Protein AF-A0A6A6LD09-F1 (afdb_monomer)

Sequence (260 aa):
MAPRSANRPDLEKGGMQVLTKEDIETLNLCKSMMDRGECPPLMVVFDPQEGFTVEADKFIKDLTIITEYVGDVDYLKSRENDDGDSMMTLLCAANPAQSLVICPDKHGNIARFINGINNHSPDGKKKQNLKCVRFNVNGGAEIVYGAEECHRHSIELLEELGFPKGVLPLQDLEECGRVRETGFVWMKQKAPKKFKMKKMTGIKSKQMFLWVPIIEMSIEDPASKKIHFKTPMGIGKSFPITAFMTDEEKQQKQLEQSIE

Secondary structure (DSSP, 8-state):
---GGG--GGGBTT--PBPPHHHHHHHHHHHHHHHTT---SEEEEEETTTEEEEEESS---TT-------EEEEEGGGGTT---TT-EEEE-BSSGGG-EEEEEEEEE-GGGGSPPP-TTSHHHHHT--------BTTTTEEEEESHHHHHHHHHHHHHHTT--TTSS---SEEEEEEETTT--EEEEESS--TTEEES--S-EEEETTEEEEP-EEE-S-GGGTEEEEE-TTS-EEEEEGGGGS-HHHHHHHHHHTTT-

pLDDT: mean 79.15, std 10.84, range [45.53, 95.94]

Structure (mmCIF, N/CA/C/O backbone):
data_AF-A0A6A6LD09-F1
#
_entry.id   AF-A0A6A6LD09-F1
#
loop_
_atom_site.group_PDB
_atom_site.id
_atom_site.type_symbol
_atom_site.label_atom_id
_atom_site.label_alt_id
_atom_site.label_comp_id
_atom_site.label_asym_id
_atom_site.label_entity_id
_atom_site.label_seq_id
_atom_site.pdbx_PDB_ins_code
_atom_site.Cartn_x
_atom_site.Cartn_y
_atom_site.Cartn_z
_atom_site.occupancy
_atom_site.B_iso_or_equiv
_atom_site.auth_seq_id
_atom_site.auth_comp_id
_atom_site.auth_asym_id
_atom_site.auth_atom_id
_atom_site.pdbx_PDB_model_num
ATOM 1 N N . MET A 1 1 ? -1.531 -2.241 -17.372 1.00 87.69 1 MET A N 1
ATOM 2 C CA . MET A 1 1 ? -1.261 -2.404 -15.929 1.00 87.69 1 MET A CA 1
ATOM 3 C C . MET A 1 1 ? 0.231 -2.424 -15.693 1.00 87.69 1 MET A C 1
ATOM 5 O O . MET A 1 1 ? 0.953 -3.145 -16.380 1.00 87.69 1 MET A O 1
ATOM 9 N N . ALA A 1 2 ? 0.683 -1.631 -14.730 1.00 89.06 2 ALA A N 1
ATOM 10 C CA . ALA A 1 2 ? 2.081 -1.546 -14.351 1.00 89.06 2 ALA A CA 1
ATOM 11 C C . ALA A 1 2 ? 2.431 -2.679 -13.367 1.00 89.06 2 ALA A C 1
ATOM 13 O O . ALA A 1 2 ? 1.626 -3.005 -12.491 1.00 89.06 2 ALA A O 1
ATOM 14 N N . PRO A 1 3 ? 3.621 -3.294 -13.472 1.00 87.12 3 PRO A N 1
ATOM 15 C CA . PRO A 1 3 ? 4.066 -4.264 -12.481 1.00 87.12 3 PRO A CA 1
ATOM 16 C C . PRO A 1 3 ? 4.330 -3.569 -11.141 1.00 87.12 3 PRO A C 1
ATOM 18 O O . PRO A 1 3 ? 4.733 -2.407 -11.100 1.00 87.12 3 PRO A O 1
ATOM 21 N N . ARG A 1 4 ? 4.204 -4.302 -10.027 1.00 81.94 4 ARG A N 1
ATOM 22 C CA . ARG A 1 4 ? 4.490 -3.765 -8.682 1.00 81.94 4 ARG A CA 1
ATOM 23 C C . ARG A 1 4 ? 5.898 -3.165 -8.569 1.00 81.94 4 ARG A C 1
ATOM 25 O O . ARG A 1 4 ? 6.077 -2.179 -7.866 1.00 81.94 4 ARG A O 1
ATOM 32 N N . SER A 1 5 ? 6.874 -3.715 -9.294 1.00 83.44 5 SER A N 1
ATOM 33 C CA . SER A 1 5 ? 8.254 -3.212 -9.348 1.00 83.44 5 S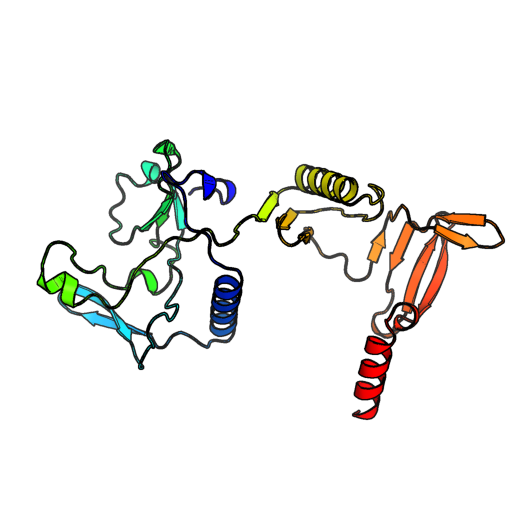ER A CA 1
ATOM 34 C C . SER A 1 5 ? 8.401 -1.823 -9.984 1.00 83.44 5 SER A C 1
ATOM 36 O O . SER A 1 5 ? 9.430 -1.183 -9.784 1.00 83.44 5 SER A O 1
ATOM 38 N N . ALA A 1 6 ? 7.399 -1.341 -10.729 1.00 88.56 6 ALA A N 1
ATOM 39 C CA . ALA A 1 6 ? 7.379 0.022 -11.256 1.00 88.56 6 ALA A CA 1
ATOM 40 C C . ALA A 1 6 ? 7.015 1.059 -10.181 1.00 88.56 6 ALA A C 1
ATOM 42 O O . ALA A 1 6 ? 7.392 2.222 -10.312 1.00 88.56 6 ALA A O 1
ATOM 43 N N . ASN A 1 7 ? 6.303 0.653 -9.120 1.00 90.12 7 ASN A N 1
ATOM 44 C CA . ASN A 1 7 ? 5.909 1.536 -8.026 1.00 90.12 7 ASN A CA 1
ATOM 45 C C . ASN A 1 7 ? 7.091 1.785 -7.083 1.00 90.12 7 ASN A C 1
ATOM 47 O O . ASN A 1 7 ? 7.265 1.111 -6.066 1.00 90.12 7 ASN A O 1
ATOM 51 N N . ARG A 1 8 ? 7.926 2.743 -7.480 1.00 88.94 8 ARG A N 1
ATOM 52 C CA . ARG A 1 8 ? 9.171 3.109 -6.817 1.00 88.94 8 ARG A CA 1
ATOM 53 C C . ARG A 1 8 ? 9.105 4.553 -6.313 1.00 88.94 8 ARG A C 1
ATOM 55 O O . ARG A 1 8 ? 9.149 5.469 -7.136 1.00 88.94 8 ARG A O 1
ATOM 62 N N . PRO A 1 9 ? 9.012 4.784 -4.991 1.00 88.81 9 PRO A N 1
ATOM 63 C CA . PRO A 1 9 ? 8.837 6.128 -4.438 1.00 88.81 9 PRO A CA 1
ATOM 64 C C . PRO A 1 9 ? 10.047 7.041 -4.676 1.00 88.81 9 PRO A C 1
ATOM 66 O O . PRO A 1 9 ? 9.895 8.257 -4.707 1.00 88.81 9 PRO A O 1
ATOM 69 N N . ASP A 1 10 ? 11.238 6.475 -4.891 1.00 89.12 10 ASP A N 1
ATOM 70 C CA . ASP A 1 10 ? 12.461 7.215 -5.221 1.00 89.12 10 ASP A CA 1
ATOM 71 C C . ASP A 1 10 ? 12.409 7.920 -6.587 1.00 89.12 10 ASP A C 1
ATOM 73 O O . ASP A 1 10 ? 13.181 8.845 -6.832 1.00 89.12 10 ASP A O 1
ATOM 77 N N . LEU A 1 11 ? 11.478 7.527 -7.464 1.00 91.56 11 LEU A N 1
ATOM 78 C CA . LEU A 1 11 ? 11.268 8.182 -8.754 1.00 91.56 11 LEU A CA 1
ATOM 79 C C . LEU A 1 11 ? 10.409 9.453 -8.651 1.00 91.56 11 LEU A C 1
ATOM 81 O O . LEU A 1 11 ? 10.330 10.191 -9.634 1.00 91.56 11 LEU A O 1
ATOM 85 N N . GLU A 1 12 ? 9.763 9.714 -7.507 1.00 92.12 12 GLU A N 1
ATOM 86 C CA . GLU A 1 12 ? 8.893 10.879 -7.317 1.00 92.12 12 GLU A CA 1
ATOM 87 C C . GLU A 1 12 ? 9.680 12.183 -7.481 1.00 92.12 12 GLU A C 1
ATOM 89 O O . GLU A 1 12 ? 10.659 12.463 -6.781 1.00 92.12 12 GLU A O 1
ATOM 94 N N . LYS A 1 13 ? 9.217 13.029 -8.399 1.00 89.94 13 LYS A N 1
ATOM 95 C CA . LYS A 1 13 ? 9.811 14.334 -8.648 1.00 89.94 13 LYS A CA 1
ATOM 96 C C . LYS A 1 13 ? 9.642 15.224 -7.415 1.00 89.94 13 LYS A C 1
ATOM 98 O O . LYS A 1 13 ? 8.531 15.583 -7.047 1.00 89.94 13 LYS A O 1
ATOM 103 N N . GLY A 1 14 ? 10.763 15.643 -6.832 1.00 88.38 14 GLY A N 1
ATOM 104 C CA . GLY A 1 14 ? 10.774 16.447 -5.604 1.00 88.38 14 GLY A CA 1
ATOM 105 C C . GLY A 1 14 ? 10.772 15.620 -4.316 1.00 88.38 14 GLY A C 1
ATOM 106 O O . GLY A 1 14 ? 10.763 16.206 -3.238 1.00 88.38 14 GLY A O 1
ATOM 107 N N . GLY A 1 15 ? 10.849 14.289 -4.424 1.00 88.75 15 GLY A N 1
ATOM 108 C CA . GLY A 1 15 ? 10.855 13.374 -3.289 1.00 88.75 15 GLY A CA 1
ATOM 109 C C . GLY A 1 15 ? 9.458 13.097 -2.734 1.00 88.75 15 GLY A C 1
ATOM 110 O O . GLY A 1 15 ? 8.514 13.859 -2.931 1.00 88.75 15 GLY A O 1
ATOM 111 N N . MET A 1 16 ? 9.332 11.978 -2.024 1.00 86.12 16 MET A N 1
ATOM 112 C CA . MET A 1 16 ? 8.095 11.566 -1.366 1.00 86.12 16 MET A CA 1
ATOM 113 C C . MET A 1 16 ? 8.310 11.515 0.144 1.00 86.12 16 MET A C 1
ATOM 115 O O . MET A 1 16 ? 9.283 10.928 0.618 1.00 86.12 16 MET A O 1
ATOM 119 N N . GLN A 1 17 ? 7.387 12.112 0.898 1.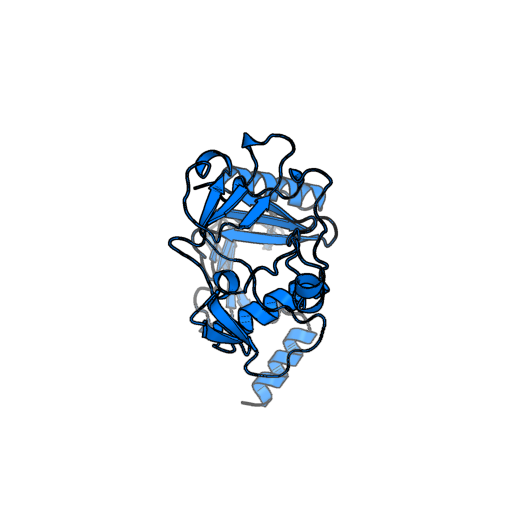00 84.00 17 GLN A N 1
ATOM 120 C CA . GLN A 1 17 ? 7.388 12.028 2.357 1.00 84.00 17 GLN A CA 1
ATOM 121 C C . GLN A 1 17 ? 7.297 10.567 2.815 1.00 84.00 17 GLN A C 1
ATOM 123 O O . GLN A 1 17 ? 6.550 9.763 2.254 1.00 84.00 17 GLN A O 1
ATOM 128 N N . VAL A 1 18 ? 8.080 10.226 3.831 1.00 87.88 18 VAL A N 1
ATOM 129 C CA . VAL A 1 18 ? 8.145 8.877 4.395 1.00 87.88 18 VAL A CA 1
ATOM 130 C C . VAL A 1 18 ? 7.154 8.776 5.546 1.00 87.88 18 VAL A C 1
ATOM 132 O O . VAL A 1 18 ? 7.091 9.678 6.380 1.00 87.88 18 VAL A O 1
ATOM 135 N N . LEU A 1 19 ? 6.369 7.700 5.576 1.00 83.81 19 LEU A N 1
ATOM 136 C CA . LEU A 1 19 ? 5.468 7.431 6.691 1.00 83.81 19 LEU A CA 1
ATOM 137 C C . LEU A 1 19 ? 6.292 6.992 7.906 1.00 83.81 19 LEU A C 1
ATOM 139 O O . LEU A 1 19 ? 7.182 6.150 7.770 1.00 83.81 19 LEU A O 1
ATOM 143 N N . THR A 1 20 ? 6.029 7.568 9.079 1.00 82.12 20 THR A N 1
ATOM 144 C CA . THR A 1 20 ? 6.777 7.209 10.290 1.00 82.12 20 THR A CA 1
ATOM 145 C C . THR A 1 20 ? 6.451 5.781 10.728 1.00 82.12 20 THR A C 1
ATOM 147 O O . THR A 1 20 ? 5.425 5.217 10.350 1.00 82.12 20 THR A O 1
ATOM 150 N N . LYS A 1 21 ? 7.312 5.175 11.553 1.00 79.75 21 LYS A N 1
ATOM 151 C CA . LYS A 1 21 ? 7.067 3.825 12.080 1.00 79.75 21 LYS A CA 1
ATOM 152 C C . LYS A 1 21 ? 5.750 3.739 12.869 1.00 79.75 21 LYS A C 1
ATOM 154 O O . LYS A 1 21 ? 5.009 2.778 12.695 1.00 79.75 21 LYS A O 1
ATOM 159 N N . GLU A 1 22 ? 5.458 4.744 13.690 1.00 80.88 22 GLU A N 1
ATOM 160 C CA . GLU A 1 22 ? 4.221 4.830 14.481 1.00 80.88 22 GLU A CA 1
ATOM 161 C C . GLU A 1 22 ? 2.978 4.925 13.580 1.00 80.88 22 GLU A C 1
ATOM 163 O O . GLU A 1 22 ? 1.989 4.214 13.779 1.00 80.88 22 GLU A O 1
ATOM 168 N N . ASP A 1 23 ? 3.056 5.727 12.517 1.00 82.88 23 ASP A N 1
ATOM 169 C CA . ASP A 1 23 ? 1.974 5.840 11.539 1.00 82.88 23 ASP A CA 1
ATOM 170 C C . ASP A 1 23 ? 1.791 4.543 10.727 1.00 82.88 23 ASP A C 1
ATOM 172 O O . ASP A 1 23 ? 0.664 4.177 10.388 1.00 82.88 23 ASP A O 1
ATOM 176 N N . ILE A 1 24 ? 2.875 3.807 10.438 1.00 86.25 24 ILE A N 1
ATOM 177 C CA . ILE A 1 24 ? 2.818 2.480 9.798 1.00 86.25 24 ILE A CA 1
ATOM 178 C C . ILE A 1 24 ? 2.115 1.467 10.713 1.00 86.25 24 ILE A C 1
ATOM 180 O O . ILE A 1 24 ? 1.283 0.689 10.243 1.00 86.25 24 ILE A O 1
ATOM 184 N N . GLU A 1 25 ? 2.424 1.461 12.011 1.00 84.62 25 GLU A N 1
ATOM 185 C CA . GLU A 1 25 ? 1.751 0.602 12.995 1.00 84.62 25 GLU A CA 1
ATOM 186 C C . GLU A 1 25 ? 0.255 0.934 13.085 1.00 84.62 25 GLU A C 1
ATOM 188 O O . GLU A 1 25 ? -0.579 0.027 13.045 1.00 84.62 25 GLU A O 1
ATOM 193 N N . THR A 1 26 ? -0.092 2.224 13.086 1.00 84.50 26 THR A N 1
ATOM 194 C CA . THR A 1 26 ? -1.485 2.698 13.055 1.00 84.50 26 THR A CA 1
ATOM 195 C C . THR A 1 26 ? -2.207 2.251 11.782 1.00 84.50 26 THR A C 1
ATOM 197 O O . THR A 1 26 ? -3.312 1.711 11.847 1.00 84.50 26 THR A O 1
ATOM 200 N N . LEU A 1 27 ? -1.571 2.390 10.616 1.00 87.62 27 LEU A N 1
ATOM 201 C CA . LEU A 1 27 ? -2.118 1.932 9.338 1.00 87.62 27 LEU A CA 1
ATOM 202 C C . LEU A 1 27 ? -2.357 0.413 9.325 1.00 87.62 27 LEU A C 1
ATOM 204 O O . LEU A 1 27 ? -3.396 -0.054 8.853 1.00 87.62 27 LEU A O 1
ATOM 208 N N . ASN A 1 28 ? -1.416 -0.369 9.860 1.00 87.44 28 ASN A N 1
ATOM 209 C CA . ASN A 1 28 ? -1.548 -1.823 9.964 1.00 87.44 28 ASN A CA 1
ATOM 210 C C . ASN A 1 28 ? -2.661 -2.232 10.935 1.00 87.44 28 ASN A C 1
ATOM 212 O O . ASN A 1 28 ? -3.393 -3.186 10.657 1.00 87.44 28 ASN A O 1
ATOM 216 N N . LEU A 1 29 ? -2.836 -1.496 12.036 1.00 86.69 29 LEU A N 1
ATOM 217 C CA . LEU A 1 29 ? -3.959 -1.698 12.945 1.00 86.69 29 LEU A CA 1
ATOM 218 C C . LEU A 1 29 ? -5.290 -1.490 12.212 1.00 86.69 29 LEU A C 1
ATOM 220 O O . LEU A 1 29 ? -6.135 -2.386 12.264 1.00 86.69 29 LEU A O 1
ATOM 224 N N . CYS A 1 30 ? -5.442 -0.393 11.461 1.00 86.62 30 CYS A N 1
ATOM 225 C CA . CYS A 1 30 ? -6.632 -0.133 10.642 1.00 86.62 30 CYS A CA 1
ATOM 226 C C . CYS A 1 30 ? -6.912 -1.269 9.644 1.00 86.62 30 CYS A C 1
ATOM 228 O O . CYS A 1 30 ? -8.055 -1.702 9.514 1.00 86.62 30 CYS A O 1
ATOM 230 N N . LYS A 1 31 ? -5.881 -1.802 8.975 1.00 87.25 31 LYS A N 1
ATOM 231 C CA . LYS A 1 31 ? -6.026 -2.964 8.077 1.00 87.25 31 LYS A CA 1
ATOM 232 C C . LYS A 1 31 ? -6.533 -4.199 8.816 1.00 87.25 31 LYS A C 1
ATOM 234 O O . LYS A 1 31 ? -7.509 -4.803 8.387 1.00 87.25 31 LYS A O 1
ATOM 239 N N . SER A 1 32 ? -5.947 -4.508 9.973 1.00 90.00 32 SER A N 1
ATOM 240 C CA . SER A 1 32 ? -6.372 -5.652 10.788 1.00 90.00 32 SER A CA 1
ATOM 241 C C . SER A 1 32 ? -7.811 -5.527 11.303 1.00 90.00 32 SER A C 1
ATOM 243 O O . SER A 1 32 ? -8.491 -6.534 11.469 1.00 90.00 32 SER A O 1
ATOM 245 N N . MET A 1 33 ? -8.270 -4.301 11.578 1.00 89.25 33 MET A N 1
ATOM 246 C CA . MET A 1 33 ? -9.651 -4.014 11.965 1.00 89.25 33 MET A CA 1
ATOM 247 C C . MET A 1 33 ? -10.596 -4.322 10.799 1.00 89.25 33 MET A C 1
ATOM 249 O O . MET A 1 33 ? -11.549 -5.081 10.970 1.00 89.25 33 MET A O 1
ATOM 253 N N . MET A 1 34 ? -10.278 -3.837 9.595 1.00 86.25 34 MET A N 1
ATOM 254 C CA . MET A 1 34 ? -11.064 -4.118 8.387 1.00 86.25 34 MET A CA 1
ATOM 255 C C . MET A 1 34 ? -11.126 -5.618 8.063 1.00 86.25 34 MET A C 1
ATOM 257 O O . MET A 1 34 ? -12.202 -6.116 7.738 1.00 86.25 34 MET A O 1
ATOM 261 N N . ASP A 1 35 ? -10.028 -6.361 8.242 1.00 89.62 35 ASP A N 1
ATOM 262 C CA . ASP A 1 35 ? -9.996 -7.822 8.055 1.00 89.62 35 ASP A CA 1
ATOM 263 C C . ASP A 1 35 ? -10.935 -8.573 9.021 1.00 89.62 35 ASP A C 1
ATOM 265 O O . ASP A 1 35 ? -11.391 -9.678 8.723 1.00 89.62 35 ASP A O 1
ATOM 269 N N . ARG A 1 36 ? -11.253 -7.972 10.176 1.00 95.94 36 ARG A N 1
ATOM 270 C CA . ARG A 1 36 ? -12.226 -8.491 11.153 1.00 95.94 36 ARG A CA 1
ATOM 271 C C . ARG A 1 36 ? -13.644 -7.942 10.959 1.00 95.94 36 ARG A C 1
ATOM 273 O O . ARG A 1 36 ? -14.529 -8.271 11.745 1.00 95.94 36 ARG A O 1
ATOM 280 N N . GLY A 1 37 ? -13.875 -7.123 9.932 1.00 91.00 37 GLY A N 1
ATOM 281 C CA . GLY A 1 37 ? -15.161 -6.471 9.669 1.00 91.00 37 GLY A CA 1
ATOM 282 C C . GLY A 1 37 ? -15.400 -5.189 10.474 1.00 91.00 37 GLY A C 1
ATOM 283 O O . GLY A 1 37 ? -16.505 -4.648 10.451 1.00 91.00 37 GLY A O 1
ATOM 284 N N . GLU A 1 38 ? -14.386 -4.677 11.173 1.00 92.62 38 GLU A N 1
ATOM 285 C CA . GLU A 1 38 ? -14.432 -3.382 11.856 1.00 92.62 38 GLU A CA 1
ATOM 286 C C . GLU A 1 38 ? -14.090 -2.263 10.854 1.00 92.62 38 GLU A C 1
ATOM 288 O O . GLU A 1 38 ? -12.950 -1.809 10.747 1.00 92.62 38 GLU A O 1
ATOM 293 N N . CYS A 1 39 ? -15.087 -1.846 10.073 1.00 88.31 39 CYS A N 1
ATOM 294 C CA . CYS A 1 39 ? -14.941 -0.810 9.048 1.00 88.31 39 CYS A CA 1
ATOM 295 C C . CYS A 1 39 ? -14.959 0.616 9.637 1.00 88.31 39 CYS A C 1
ATOM 297 O O . CYS A 1 39 ? -15.591 0.846 10.676 1.00 88.31 39 CYS A O 1
ATOM 299 N N . PRO A 1 40 ? -14.330 1.605 8.967 1.00 89.31 40 PRO A N 1
ATOM 300 C CA . PRO A 1 40 ? -14.501 3.010 9.331 1.00 89.31 40 PRO A CA 1
ATOM 301 C C . PRO A 1 40 ? -15.989 3.405 9.247 1.00 89.31 40 PRO A C 1
ATOM 303 O O . PRO A 1 40 ? -16.707 2.865 8.400 1.00 89.31 40 PRO A O 1
ATOM 306 N N . PRO A 1 41 ? -16.476 4.332 10.098 1.00 91.94 41 PRO A N 1
ATOM 307 C CA . PRO A 1 41 ? -17.890 4.700 10.167 1.00 91.94 41 PRO A CA 1
ATOM 308 C C . PRO A 1 41 ? -18.268 5.617 8.996 1.00 91.94 41 PRO A C 1
ATOM 310 O O . PRO A 1 41 ? -18.491 6.813 9.172 1.00 91.94 41 PRO A O 1
ATOM 313 N N . LEU A 1 42 ? -18.285 5.054 7.792 1.00 88.69 42 LEU A N 1
ATOM 314 C CA . LEU A 1 42 ? -18.577 5.726 6.533 1.00 88.69 42 LEU A CA 1
ATOM 315 C C . LEU A 1 42 ? -19.776 5.061 5.865 1.00 88.69 42 LEU A C 1
ATOM 317 O O . LEU A 1 42 ? -19.883 3.834 5.857 1.00 88.69 42 LEU A O 1
ATOM 321 N N . MET A 1 43 ? -20.633 5.864 5.246 1.00 88.00 43 MET A N 1
ATOM 322 C CA . MET A 1 43 ? -21.724 5.385 4.406 1.00 88.00 43 MET A CA 1
ATOM 323 C C . MET A 1 43 ? -21.637 5.993 3.018 1.00 88.00 43 MET A C 1
ATOM 325 O O . MET A 1 43 ? -21.366 7.181 2.867 1.00 88.00 43 MET A O 1
ATOM 329 N N . VAL A 1 44 ? -21.890 5.163 2.007 1.00 86.69 44 VAL A N 1
ATOM 330 C CA . VAL A 1 44 ? -22.092 5.636 0.637 1.00 86.69 44 VAL A CA 1
ATOM 331 C C . VAL A 1 44 ? -23.542 6.084 0.503 1.00 86.69 44 VAL A C 1
ATOM 333 O O . VAL A 1 44 ? -24.455 5.301 0.770 1.00 86.69 44 VAL A O 1
ATOM 336 N N . VAL A 1 45 ? -23.747 7.327 0.083 1.00 86.12 45 VAL A N 1
ATOM 337 C CA . VAL A 1 45 ? -25.065 7.945 -0.097 1.00 86.12 45 VAL A CA 1
ATOM 338 C C . VAL A 1 45 ? -25.200 8.384 -1.551 1.00 86.12 45 VAL A C 1
ATOM 340 O O . VAL A 1 45 ? -24.217 8.729 -2.196 1.00 86.12 45 VAL A O 1
ATOM 343 N N . PHE A 1 46 ? -26.404 8.317 -2.112 1.00 87.25 46 PHE A N 1
ATOM 344 C CA . PHE A 1 46 ? -26.660 8.844 -3.450 1.00 87.25 46 PHE A CA 1
ATOM 345 C C . PHE A 1 46 ? -27.200 10.274 -3.353 1.00 87.25 46 PHE A C 1
ATOM 34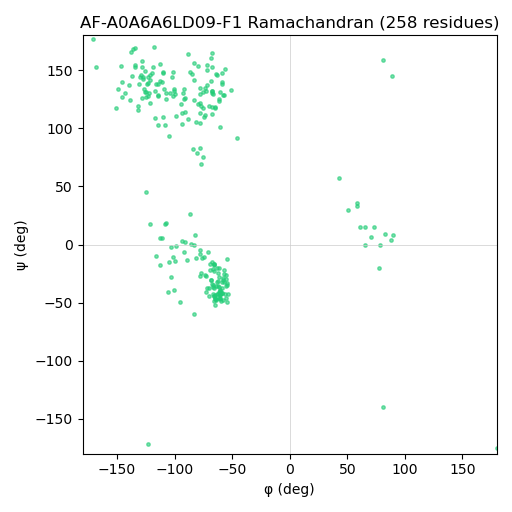7 O O . PHE A 1 46 ? -28.262 10.494 -2.769 1.00 87.25 46 PHE A O 1
ATOM 354 N N . ASP A 1 47 ? -26.492 11.217 -3.965 1.00 83.94 47 ASP A N 1
ATOM 355 C CA . ASP A 1 47 ? -26.903 12.599 -4.172 1.00 83.94 47 ASP A CA 1
ATOM 356 C C . ASP A 1 47 ? -27.330 12.812 -5.644 1.00 83.94 47 ASP A C 1
ATOM 358 O O . ASP A 1 47 ? -26.597 12.443 -6.564 1.00 83.94 47 ASP A O 1
ATOM 362 N N . PRO A 1 48 ? -28.500 13.417 -5.925 1.00 83.88 48 PRO A N 1
ATOM 363 C CA . PRO A 1 48 ? -28.969 13.627 -7.298 1.00 83.88 48 PRO A CA 1
ATOM 364 C C . PRO A 1 48 ? -28.094 14.541 -8.174 1.00 83.88 48 PRO A C 1
ATOM 366 O O . PRO A 1 48 ? -28.243 14.514 -9.395 1.00 83.88 48 PRO A O 1
ATOM 369 N N . GLN A 1 49 ? -27.246 15.384 -7.581 1.00 82.44 49 GLN A N 1
ATOM 370 C CA . GLN A 1 49 ? -26.360 16.316 -8.285 1.00 82.44 49 GLN A CA 1
ATOM 371 C C . GLN A 1 49 ? -24.928 15.784 -8.379 1.00 82.44 49 GLN A C 1
ATOM 373 O O . GLN A 1 49 ? -24.281 15.971 -9.408 1.00 82.44 49 GLN A O 1
ATOM 378 N N . GLU A 1 50 ? -24.438 15.137 -7.319 1.00 75.12 50 GLU A N 1
ATOM 379 C CA . GLU A 1 50 ? -23.043 14.684 -7.206 1.00 75.12 50 GLU A CA 1
ATOM 380 C C . GLU A 1 50 ? -22.862 13.179 -7.488 1.00 75.12 50 GLU A C 1
ATOM 382 O O . GLU A 1 50 ? -21.738 12.720 -7.675 1.00 75.12 50 GLU A O 1
ATOM 387 N N . GLY A 1 51 ? -23.947 12.404 -7.576 1.00 85.69 51 GLY A N 1
ATOM 388 C CA . GLY A 1 51 ? -23.895 10.953 -7.750 1.00 85.69 51 GLY A CA 1
ATOM 389 C C . GLY A 1 51 ? -23.648 10.228 -6.427 1.00 85.69 51 GLY A C 1
ATOM 390 O O . GLY A 1 51 ? -24.225 10.577 -5.403 1.00 85.69 51 GLY A O 1
ATOM 391 N N . PHE A 1 52 ? -22.828 9.176 -6.425 1.00 83.88 52 PHE A N 1
ATOM 392 C CA . PHE A 1 52 ? -22.483 8.479 -5.181 1.00 83.88 52 PHE A CA 1
ATOM 393 C C . PHE A 1 52 ? -21.427 9.258 -4.394 1.00 83.88 52 PHE A C 1
ATOM 395 O O . PHE A 1 52 ? -20.322 9.467 -4.885 1.00 83.88 52 PHE A O 1
ATOM 402 N N . THR A 1 53 ? -21.764 9.618 -3.161 1.00 82.00 53 THR A N 1
ATOM 403 C CA . THR A 1 53 ? -20.935 10.373 -2.220 1.00 82.00 53 THR A CA 1
ATOM 404 C C . THR A 1 53 ? -20.649 9.533 -0.973 1.00 82.00 53 THR A C 1
ATOM 406 O O . THR A 1 53 ? -21.231 8.462 -0.779 1.00 82.00 53 THR A O 1
ATOM 409 N N . VAL A 1 54 ? -19.734 9.994 -0.116 1.00 84.38 54 VAL A N 1
ATOM 410 C CA . VAL A 1 54 ? -19.411 9.335 1.158 1.00 84.38 54 VAL A CA 1
ATOM 411 C C . VAL A 1 54 ? -19.617 10.302 2.309 1.00 84.38 54 VAL A C 1
ATOM 413 O O . VAL A 1 54 ? -19.039 11.389 2.334 1.00 84.38 54 VAL A O 1
ATOM 416 N N . GLU A 1 55 ? -20.387 9.863 3.296 1.00 86.06 55 GLU A N 1
ATOM 417 C CA . GLU A 1 55 ? -20.679 10.604 4.517 1.00 86.06 55 GLU A CA 1
ATOM 418 C C . GLU A 1 55 ? -20.168 9.845 5.745 1.00 86.06 55 GLU A C 1
ATOM 420 O O . GLU A 1 55 ? -20.061 8.617 5.747 1.00 86.06 55 GLU A O 1
ATOM 425 N N . ALA A 1 56 ? -19.841 10.579 6.808 1.00 85.75 56 ALA A N 1
ATOM 426 C CA . ALA A 1 56 ? -19.485 9.978 8.085 1.00 85.75 56 ALA A CA 1
ATOM 427 C C . ALA A 1 56 ? -20.761 9.559 8.837 1.00 85.75 56 ALA A C 1
ATOM 429 O O . ALA A 1 56 ? -21.595 10.400 9.158 1.00 85.75 56 ALA A O 1
ATOM 430 N N . ASP A 1 57 ? -20.885 8.272 9.159 1.00 86.88 57 ASP A N 1
ATOM 431 C CA . ASP A 1 57 ? -21.981 7.710 9.970 1.00 86.88 57 ASP A CA 1
ATOM 432 C C . ASP A 1 57 ? -21.853 8.097 11.451 1.00 86.88 57 ASP A C 1
ATOM 434 O O . ASP A 1 57 ? -22.821 8.169 12.208 1.00 86.88 57 ASP A O 1
ATOM 438 N N . LYS A 1 58 ? -20.615 8.341 11.889 1.00 89.12 58 LYS A N 1
ATOM 439 C CA . LYS A 1 58 ? -20.276 8.720 13.262 1.00 89.12 58 LYS A CA 1
ATOM 440 C C . LYS A 1 58 ? -19.234 9.821 13.258 1.00 89.12 58 LYS A C 1
ATOM 442 O O . LYS A 1 58 ? -18.565 10.073 12.263 1.00 89.12 58 LYS A O 1
ATOM 447 N N . PHE A 1 59 ? -19.064 10.452 14.414 1.00 87.94 59 PHE A N 1
ATOM 448 C CA . PHE A 1 59 ? -18.000 11.425 14.615 1.00 87.94 59 PHE A CA 1
ATOM 449 C C . PHE A 1 59 ? -16.619 10.801 14.362 1.00 87.94 59 PHE A C 1
ATOM 451 O O . PHE A 1 59 ? -16.275 9.774 14.951 1.00 87.94 59 PHE A O 1
ATOM 458 N N . ILE A 1 60 ? -15.822 11.463 13.523 1.00 81.62 60 ILE A N 1
ATOM 459 C CA . ILE A 1 60 ? -14.441 11.096 13.208 1.00 81.62 60 ILE A CA 1
ATOM 460 C C . ILE A 1 60 ? -13.536 12.205 13.743 1.00 81.62 60 ILE A C 1
ATOM 462 O O . ILE A 1 60 ? -13.760 13.385 13.475 1.00 81.62 60 ILE A O 1
ATOM 466 N N . LYS A 1 61 ? -12.531 11.826 14.535 1.00 79.62 61 LYS A N 1
ATOM 467 C CA . LYS A 1 61 ? -11.572 12.776 15.110 1.00 79.62 61 LYS A CA 1
ATOM 468 C C . LYS A 1 61 ? -10.635 13.317 14.033 1.00 79.62 61 LYS A C 1
ATOM 470 O O . LYS A 1 61 ? -10.351 12.631 13.050 1.00 79.62 61 LYS A O 1
ATOM 475 N N . ASP A 1 62 ? -10.101 14.511 14.268 1.00 76.88 62 ASP A N 1
ATOM 476 C CA . ASP A 1 62 ? -9.011 15.042 13.449 1.00 76.88 62 ASP A CA 1
ATOM 477 C C . ASP A 1 62 ? -7.814 14.072 13.428 1.00 76.88 62 ASP A C 1
ATOM 479 O O . ASP A 1 62 ? -7.612 13.305 14.373 1.00 76.88 62 ASP A O 1
ATOM 483 N N . LEU A 1 63 ? -7.053 14.097 12.333 1.00 79.75 63 LEU A N 1
ATOM 484 C CA . LEU A 1 63 ? -5.900 13.227 12.060 1.00 79.75 63 LEU A CA 1
ATOM 485 C C . LEU A 1 63 ? -6.209 11.716 12.002 1.00 79.75 63 LEU A C 1
ATOM 487 O O . LEU A 1 63 ? -5.293 10.897 12.017 1.00 79.75 63 LEU A O 1
ATOM 491 N N . THR A 1 64 ? -7.482 11.321 11.889 1.00 81.38 64 THR A N 1
ATOM 492 C CA . THR A 1 64 ? -7.858 9.910 11.703 1.00 81.38 64 THR A CA 1
ATOM 493 C C . THR A 1 64 ? -7.581 9.455 10.266 1.00 81.38 64 THR A C 1
ATOM 495 O O . THR A 1 64 ? -8.012 10.098 9.308 1.00 81.38 64 THR A O 1
ATOM 498 N N . ILE A 1 65 ? -6.917 8.306 10.100 1.00 85.25 65 ILE A N 1
ATOM 499 C CA . ILE A 1 65 ? -6.787 7.641 8.796 1.00 85.25 65 ILE A CA 1
ATOM 500 C C . ILE A 1 65 ? -8.169 7.138 8.363 1.00 85.25 65 ILE A C 1
ATOM 502 O O . ILE A 1 65 ? -8.766 6.301 9.035 1.00 85.25 65 ILE A O 1
ATOM 506 N N . ILE A 1 66 ? -8.673 7.640 7.234 1.00 85.88 66 ILE A N 1
ATOM 507 C CA . ILE A 1 66 ? -10.002 7.273 6.721 1.00 85.88 66 ILE A CA 1
ATOM 508 C C . ILE A 1 66 ? -9.954 5.964 5.936 1.00 85.88 66 ILE A C 1
ATOM 510 O O . ILE A 1 66 ? -10.644 5.006 6.267 1.00 85.88 66 ILE A O 1
ATOM 514 N N . THR A 1 67 ? -9.162 5.934 4.866 1.00 85.88 67 THR A N 1
ATOM 515 C CA . THR A 1 67 ? -9.002 4.773 3.986 1.00 85.88 67 THR A CA 1
ATOM 516 C C . THR A 1 67 ? -7.809 4.993 3.058 1.00 85.88 67 THR A C 1
ATOM 518 O O . THR A 1 67 ? -7.480 6.130 2.716 1.00 85.88 67 THR A O 1
ATOM 521 N N . GLU A 1 68 ? -7.182 3.908 2.605 1.00 89.69 68 GLU A N 1
ATOM 522 C CA . GLU A 1 68 ? -6.271 3.951 1.458 1.00 89.69 68 GLU A CA 1
ATOM 523 C C . GLU A 1 68 ? -7.071 4.147 0.162 1.00 89.69 68 GLU A C 1
ATOM 525 O O . GLU A 1 68 ? -8.212 3.689 0.066 1.00 89.69 68 GLU A O 1
ATOM 530 N N . TYR A 1 69 ? -6.477 4.793 -0.844 1.00 86.19 69 TYR A N 1
ATOM 531 C CA . TYR A 1 69 ? -7.05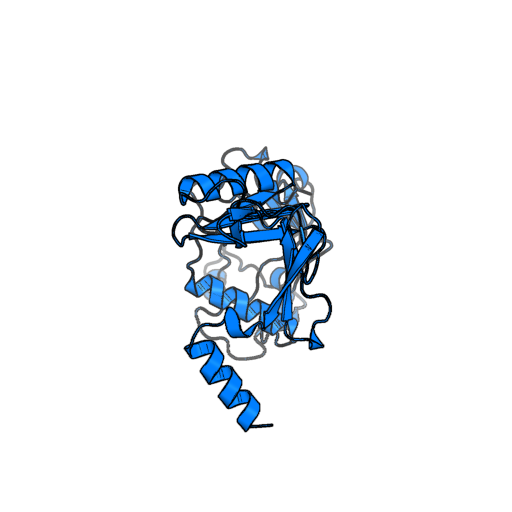1 4.854 -2.189 1.00 86.19 69 TYR A CA 1
ATOM 532 C C . TYR A 1 69 ? -6.570 3.639 -2.985 1.00 86.19 69 TYR A C 1
ATOM 534 O O . TYR A 1 69 ? -5.392 3.553 -3.331 1.00 86.19 69 TYR A O 1
ATOM 542 N N . VAL A 1 70 ? -7.460 2.677 -3.232 1.00 89.06 70 VAL A N 1
ATOM 543 C CA . VAL A 1 70 ? -7.101 1.384 -3.832 1.00 89.06 70 VAL A CA 1
ATOM 544 C C . VAL A 1 70 ? -7.703 1.251 -5.224 1.00 89.06 70 VAL A C 1
ATOM 546 O O . VAL A 1 70 ? -8.852 1.621 -5.451 1.00 89.06 70 VAL A O 1
ATOM 549 N N . GLY A 1 71 ? -6.923 0.669 -6.131 1.00 90.75 71 GLY A N 1
ATOM 550 C CA . GLY A 1 71 ? -7.361 0.235 -7.448 1.00 90.75 71 GLY A CA 1
ATOM 551 C C . GLY A 1 71 ? -6.224 -0.387 -8.250 1.00 90.75 71 GLY A C 1
ATOM 552 O O . GLY A 1 71 ? -5.113 -0.562 -7.741 1.00 90.75 71 GLY A O 1
ATOM 553 N N . ASP A 1 72 ? -6.505 -0.719 -9.503 1.00 92.81 72 ASP A N 1
ATOM 554 C CA . ASP A 1 72 ? -5.515 -1.266 -10.423 1.00 92.81 72 ASP A CA 1
ATOM 555 C C . ASP A 1 72 ? -4.460 -0.199 -10.750 1.00 92.81 72 ASP A C 1
ATOM 557 O O . ASP A 1 72 ? -4.790 0.939 -11.068 1.00 92.81 72 ASP A O 1
ATOM 561 N N . VAL A 1 73 ? -3.172 -0.543 -10.675 1.00 93.69 73 VAL A N 1
ATOM 562 C CA . VAL A 1 73 ? -2.094 0.416 -10.972 1.00 93.69 73 VAL A CA 1
ATOM 563 C C . VAL A 1 73 ? -1.695 0.319 -12.439 1.00 93.69 73 VAL A C 1
ATOM 565 O O . VAL A 1 73 ? -1.411 -0.766 -12.961 1.00 93.69 73 VAL A O 1
ATOM 568 N N . ASP A 1 74 ? -1.623 1.463 -13.111 1.00 95.62 74 ASP A N 1
ATOM 569 C CA . ASP A 1 74 ? -1.164 1.558 -14.492 1.00 95.62 74 ASP A CA 1
ATOM 570 C C . ASP A 1 74 ? -0.215 2.732 -14.723 1.00 95.62 74 ASP A C 1
ATOM 572 O O . ASP A 1 74 ? -0.056 3.617 -13.882 1.00 95.62 74 ASP A O 1
ATOM 576 N N . TYR A 1 75 ? 0.433 2.734 -15.884 1.00 95.81 75 TYR A N 1
ATOM 577 C CA . TYR A 1 75 ? 1.194 3.891 -16.338 1.00 95.81 75 TYR A CA 1
ATOM 578 C C . TYR A 1 75 ? 0.240 4.996 -16.777 1.00 95.81 75 TYR A C 1
ATOM 580 O O . TYR A 1 75 ? -0.667 4.738 -17.568 1.00 95.81 75 TYR A O 1
ATOM 588 N N . LEU A 1 76 ? 0.503 6.235 -16.353 1.00 93.00 76 LEU A N 1
ATOM 589 C CA . LEU A 1 76 ? -0.315 7.400 -16.709 1.00 93.00 76 LEU A CA 1
ATOM 590 C C . LEU A 1 76 ? -0.487 7.531 -18.232 1.00 93.00 76 LEU A C 1
ATOM 592 O O . LEU A 1 76 ? -1.594 7.721 -18.722 1.00 93.00 76 LEU A O 1
ATOM 596 N N . LYS A 1 77 ? 0.594 7.312 -18.990 1.00 93.50 77 LYS A N 1
ATOM 597 C CA . LYS A 1 77 ? 0.586 7.326 -20.461 1.00 93.50 77 LYS A CA 1
ATOM 598 C C . LYS A 1 77 ? -0.387 6.310 -21.082 1.00 93.50 77 LYS A C 1
ATOM 600 O O . LYS A 1 77 ? -0.912 6.529 -22.165 1.00 93.50 77 LYS A O 1
ATOM 605 N N . SER A 1 78 ? -0.625 5.182 -20.412 1.00 92.06 78 SER A N 1
ATOM 606 C CA . SER A 1 78 ? -1.533 4.136 -20.914 1.00 92.06 78 SER A CA 1
ATOM 607 C C . SER A 1 78 ? -3.009 4.486 -20.711 1.00 92.06 78 SER A C 1
ATOM 609 O O . SER A 1 78 ? -3.871 3.773 -21.214 1.00 92.06 78 SER A O 1
ATOM 611 N N . ARG A 1 79 ? -3.297 5.565 -19.974 1.00 89.38 79 ARG A N 1
ATOM 612 C CA . ARG A 1 79 ? -4.638 5.994 -19.567 1.00 89.38 79 ARG A CA 1
ATOM 613 C C . ARG A 1 79 ? -4.973 7.410 -20.065 1.00 89.38 79 ARG A C 1
ATOM 615 O O . ARG A 1 79 ? -5.909 8.026 -19.582 1.00 89.38 79 ARG A O 1
ATOM 622 N N . GLU A 1 80 ? -4.234 7.931 -21.051 1.00 86.44 80 GLU A N 1
ATOM 623 C CA . GLU A 1 80 ? -4.451 9.283 -21.612 1.00 86.44 80 GLU A CA 1
ATOM 624 C C . GLU A 1 80 ? -5.835 9.465 -22.257 1.00 86.44 80 GLU A C 1
ATOM 626 O O . GLU A 1 80 ? -6.356 10.574 -22.276 1.00 86.44 80 GLU A O 1
ATOM 631 N N . ASN A 1 81 ? -6.422 8.378 -22.768 1.00 87.00 81 ASN A N 1
ATOM 632 C CA . ASN A 1 81 ? -7.752 8.366 -23.385 1.00 87.00 81 ASN A CA 1
ATOM 633 C C . ASN A 1 81 ? -8.796 7.654 -22.506 1.00 87.00 81 ASN A C 1
ATOM 635 O O . ASN A 1 81 ? -9.810 7.193 -23.025 1.00 87.00 81 ASN A O 1
ATOM 639 N N . ASP A 1 82 ? -8.507 7.480 -21.215 1.00 84.00 82 ASP A N 1
ATOM 640 C CA . ASP A 1 82 ? -9.428 6.862 -20.261 1.00 84.00 82 ASP A CA 1
ATOM 641 C C . ASP A 1 82 ? -10.507 7.878 -19.853 1.00 84.00 82 ASP A C 1
ATOM 643 O O . ASP A 1 82 ? -10.206 9.045 -19.595 1.00 84.00 82 ASP A O 1
ATOM 647 N N . ASP A 1 83 ? -11.766 7.445 -19.837 1.00 83.12 83 ASP A N 1
ATOM 648 C CA . ASP A 1 83 ? -12.933 8.252 -19.471 1.00 83.12 83 ASP A CA 1
ATOM 649 C C . ASP A 1 83 ? -13.277 8.167 -17.973 1.00 83.12 83 ASP A C 1
ATOM 651 O O . ASP A 1 83 ? -14.237 8.791 -17.516 1.00 83.12 83 ASP A O 1
ATOM 655 N N . GLY A 1 84 ? -12.482 7.432 -17.190 1.00 77.31 84 GLY A N 1
ATOM 656 C CA . GLY A 1 84 ? -12.620 7.303 -15.750 1.00 77.31 84 GLY A CA 1
ATOM 657 C C . GLY A 1 84 ? -12.380 8.620 -15.010 1.00 77.31 84 GLY A C 1
ATOM 658 O O . GLY A 1 84 ? -11.274 9.156 -14.973 1.00 77.31 84 GLY A O 1
ATOM 659 N N . ASP A 1 85 ? -13.411 9.096 -14.319 1.00 77.38 85 ASP A N 1
ATOM 660 C CA . ASP A 1 85 ? -13.391 10.300 -13.475 1.00 77.38 85 ASP A CA 1
ATOM 661 C C . ASP A 1 85 ? -12.685 10.111 -12.117 1.00 77.38 85 ASP A C 1
ATOM 663 O O . ASP A 1 85 ? -12.396 11.073 -11.408 1.00 77.38 85 ASP A O 1
ATOM 667 N N . SER A 1 86 ? -12.395 8.860 -11.762 1.00 83.00 86 SER A N 1
ATOM 668 C CA . SER A 1 86 ? -11.902 8.444 -10.447 1.00 83.00 86 SER A CA 1
ATOM 669 C C . SER A 1 86 ? -10.417 8.054 -10.472 1.00 83.00 86 SER A C 1
ATOM 671 O O . SER A 1 86 ? -9.943 7.316 -9.614 1.00 83.00 86 SER A O 1
ATOM 673 N N . MET A 1 87 ? -9.655 8.469 -11.483 1.00 87.62 87 MET A N 1
ATOM 674 C CA . MET A 1 87 ? -8.221 8.181 -11.522 1.00 87.62 87 MET A CA 1
ATOM 675 C C . MET A 1 87 ? -7.456 9.008 -10.483 1.00 87.62 87 MET A C 1
ATOM 677 O O . MET A 1 87 ? -7.670 10.211 -10.343 1.00 87.62 87 MET A O 1
ATOM 681 N N . MET A 1 88 ? -6.513 8.375 -9.782 1.00 88.38 88 MET A N 1
ATOM 682 C CA . MET A 1 88 ? -5.709 9.031 -8.748 1.00 88.38 88 MET A CA 1
ATOM 683 C C . MET A 1 88 ? -4.216 8.871 -9.018 1.00 88.38 88 MET A C 1
ATOM 685 O O . MET A 1 88 ? -3.713 7.759 -9.163 1.00 88.38 88 MET A O 1
ATOM 689 N N . THR A 1 89 ? -3.472 9.976 -9.050 1.00 90.19 89 THR A N 1
ATOM 690 C CA . THR A 1 89 ? -2.013 9.936 -9.223 1.00 90.19 89 THR A CA 1
ATOM 691 C C . THR A 1 89 ? -1.355 9.179 -8.073 1.00 90.19 89 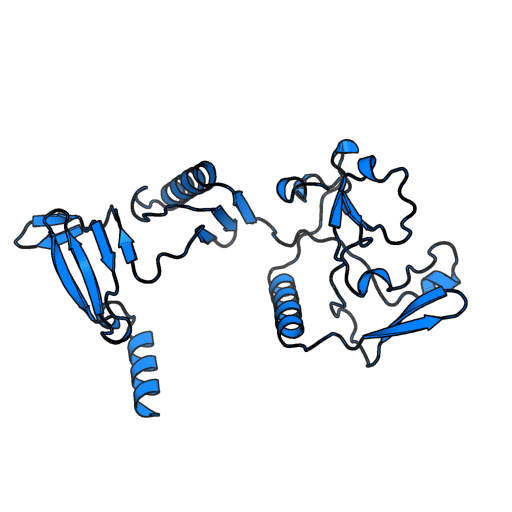THR A C 1
ATOM 693 O O . THR A 1 89 ? -1.497 9.558 -6.912 1.00 90.19 89 THR A O 1
ATOM 696 N N . LEU A 1 90 ? -0.568 8.154 -8.399 1.00 91.19 90 LEU A N 1
ATOM 697 C CA . LEU A 1 90 ? 0.242 7.411 -7.433 1.00 91.19 90 LEU A CA 1
ATOM 698 C C . LEU A 1 90 ? 1.671 7.955 -7.382 1.00 91.19 90 LEU A C 1
ATOM 700 O O . LEU A 1 90 ? 2.180 8.279 -6.310 1.00 91.19 90 LEU A O 1
ATOM 704 N N . LEU A 1 91 ? 2.295 8.116 -8.550 1.00 92.00 91 LEU A N 1
ATOM 705 C CA . LEU A 1 91 ? 3.701 8.492 -8.695 1.00 92.00 91 LEU A CA 1
ATOM 706 C C . LEU A 1 91 ? 3.851 9.504 -9.832 1.00 92.00 91 LEU A C 1
ATOM 708 O O . LEU A 1 91 ? 3.468 9.221 -10.968 1.00 92.00 91 LEU A O 1
ATOM 712 N N . CYS A 1 92 ? 4.438 10.661 -9.541 1.00 93.94 92 CYS A N 1
ATOM 713 C CA . CYS A 1 92 ? 4.770 11.682 -10.526 1.00 93.94 92 CYS A CA 1
ATOM 714 C C . CYS A 1 92 ? 6.280 11.655 -10.768 1.00 93.94 92 CYS A C 1
ATOM 716 O O . CYS A 1 92 ? 7.052 12.262 -10.025 1.00 93.94 92 CYS A O 1
ATOM 718 N N . ALA A 1 93 ? 6.714 10.910 -11.784 1.00 93.38 93 ALA A N 1
ATOM 719 C CA . ALA A 1 93 ? 8.130 10.713 -12.054 1.00 93.38 93 ALA A CA 1
ATOM 720 C C . ALA A 1 93 ? 8.742 11.868 -12.862 1.00 93.38 93 ALA A C 1
ATOM 722 O O . ALA A 1 93 ? 8.058 12.565 -13.614 1.00 93.38 93 ALA A O 1
ATOM 723 N N . ALA A 1 94 ? 10.063 12.051 -12.755 1.00 92.88 94 ALA A N 1
ATOM 724 C CA . ALA A 1 94 ? 10.785 13.016 -13.594 1.00 92.88 94 ALA A CA 1
ATOM 725 C C . ALA A 1 94 ? 10.681 12.675 -15.093 1.00 92.88 94 ALA A C 1
ATOM 727 O O . ALA A 1 94 ? 10.555 13.575 -15.922 1.00 92.88 94 ALA A O 1
ATOM 728 N N . ASN A 1 95 ? 10.700 11.381 -15.427 1.00 94.56 95 ASN A N 1
ATOM 729 C CA . ASN A 1 95 ? 10.349 10.876 -16.748 1.00 94.56 95 ASN A CA 1
ATOM 730 C C . ASN A 1 95 ? 8.843 10.545 -16.784 1.00 94.56 95 ASN A C 1
ATOM 732 O O . ASN A 1 95 ? 8.437 9.580 -16.131 1.00 94.56 95 ASN A O 1
ATOM 736 N N . PRO A 1 96 ? 8.022 11.258 -17.579 1.00 93.31 96 PRO A N 1
ATOM 737 C CA . PRO A 1 96 ? 6.575 11.036 -17.629 1.00 93.31 96 PRO A CA 1
ATOM 738 C C . PRO A 1 96 ? 6.161 9.605 -18.001 1.00 93.31 96 PRO A C 1
ATOM 740 O O . PRO A 1 96 ? 5.096 9.152 -17.594 1.00 93.31 96 PRO A O 1
ATOM 743 N N . ALA A 1 97 ? 7.006 8.863 -18.729 1.00 94.00 97 ALA A N 1
ATOM 744 C CA . ALA A 1 97 ? 6.736 7.468 -19.085 1.00 94.00 97 ALA A CA 1
ATOM 745 C C . ALA A 1 97 ? 6.746 6.509 -17.877 1.00 94.00 97 ALA A C 1
ATOM 747 O O . ALA A 1 97 ? 6.275 5.381 -17.996 1.00 94.00 97 ALA A O 1
ATOM 748 N N . GLN A 1 98 ? 7.286 6.940 -16.732 1.00 94.31 98 GLN A N 1
ATOM 749 C CA . GLN A 1 98 ? 7.346 6.164 -15.489 1.00 94.31 98 GLN A CA 1
ATOM 750 C C . GLN A 1 98 ? 6.296 6.605 -14.460 1.00 94.31 98 GLN A C 1
ATOM 752 O O . GLN A 1 98 ? 6.215 6.005 -13.391 1.00 94.31 98 GLN A O 1
ATOM 757 N N . SER A 1 99 ? 5.501 7.637 -14.757 1.00 94.62 99 SER A N 1
ATOM 758 C CA . SER A 1 99 ? 4.433 8.087 -13.864 1.00 94.62 99 SER A CA 1
ATOM 759 C C . SER A 1 99 ? 3.320 7.048 -13.781 1.00 94.62 99 SER A C 1
ATOM 761 O O . SER A 1 99 ? 2.945 6.439 -14.788 1.00 94.62 99 SER A O 1
ATOM 763 N N . LEU A 1 100 ? 2.782 6.868 -12.578 1.00 95.25 100 LEU A N 1
ATOM 764 C CA . LEU A 1 100 ? 1.776 5.856 -12.276 1.00 95.25 100 LEU A CA 1
ATOM 765 C C . LEU A 1 100 ? 0.484 6.487 -11.775 1.00 95.25 100 LEU A C 1
ATOM 767 O O . LEU A 1 100 ? 0.492 7.492 -11.058 1.00 95.25 100 LEU A O 1
ATOM 771 N N . VAL A 1 101 ? -0.614 5.826 -12.104 1.00 94.56 101 VAL A N 1
ATOM 772 C CA . VAL A 1 101 ? -1.974 6.185 -11.720 1.00 94.56 101 VAL A CA 1
ATOM 773 C C . VAL A 1 101 ? -2.675 4.955 -11.138 1.00 94.56 101 VAL A C 1
ATOM 775 O O . VAL A 1 101 ? -2.414 3.825 -11.554 1.00 94.56 101 VAL A O 1
ATOM 778 N N . ILE A 1 102 ? -3.526 5.176 -10.141 1.00 91.69 102 ILE A N 1
ATOM 779 C CA . ILE A 1 102 ? -4.476 4.196 -9.618 1.00 91.69 102 ILE A CA 1
ATOM 780 C C . ILE A 1 102 ? -5.784 4.364 -10.389 1.00 91.69 102 ILE A C 1
ATOM 782 O O . ILE A 1 102 ? -6.345 5.460 -10.441 1.00 91.69 102 ILE A O 1
ATOM 786 N N . CYS A 1 103 ? -6.268 3.266 -10.953 1.00 92.88 103 CYS A N 1
ATOM 787 C CA . CYS A 1 103 ? -7.493 3.161 -11.728 1.00 92.88 103 CYS A CA 1
ATOM 788 C C . CYS A 1 103 ? -8.479 2.273 -10.956 1.00 92.88 103 CYS A C 1
ATOM 790 O O . CYS A 1 103 ? -8.316 1.052 -10.940 1.00 92.88 103 CYS A O 1
ATOM 792 N N . PRO A 1 104 ? -9.494 2.845 -10.288 1.00 90.50 104 PRO A N 1
ATOM 793 C CA . PRO A 1 104 ? -10.463 2.062 -9.533 1.00 90.50 104 PRO A CA 1
ATOM 794 C C . PRO A 1 104 ? -11.640 1.569 -10.399 1.00 90.50 104 PRO A C 1
ATOM 796 O O . PRO A 1 104 ? -12.743 1.386 -9.888 1.00 90.50 104 PRO A O 1
ATOM 799 N N . ASP A 1 105 ? -11.437 1.402 -11.711 1.00 87.81 105 ASP A N 1
ATOM 800 C CA . ASP A 1 105 ? -12.455 1.072 -12.721 1.00 87.81 105 ASP A CA 1
ATOM 801 C C . ASP A 1 105 ? -13.046 -0.331 -12.520 1.00 87.81 105 ASP A C 1
ATOM 803 O O . ASP A 1 105 ? -14.264 -0.502 -12.561 1.00 87.81 105 ASP A O 1
ATOM 807 N N . LYS A 1 106 ? -12.188 -1.323 -12.261 1.00 88.62 106 LYS A N 1
ATOM 808 C CA . LYS A 1 106 ? -12.582 -2.728 -12.047 1.00 88.62 106 LYS A CA 1
ATOM 809 C C . LYS A 1 106 ? -12.500 -3.153 -10.590 1.00 88.62 106 LYS A C 1
ATOM 811 O O . LYS A 1 106 ? -13.376 -3.861 -10.100 1.00 88.62 106 LYS A O 1
ATOM 816 N N . HIS A 1 107 ? -11.446 -2.718 -9.909 1.00 91.00 107 HIS A N 1
ATOM 817 C CA . HIS A 1 107 ? -11.185 -3.023 -8.510 1.00 91.00 107 HIS A CA 1
ATOM 818 C C . HIS A 1 107 ? -10.985 -1.718 -7.766 1.00 91.00 107 HIS A C 1
ATOM 820 O O . HIS A 1 107 ? -10.206 -0.879 -8.197 1.00 91.00 107 HIS A O 1
ATOM 826 N N . GLY A 1 108 ? -11.661 -1.549 -6.640 1.00 87.25 108 GLY A N 1
ATOM 827 C CA . GLY A 1 108 ? -11.517 -0.362 -5.817 1.00 87.25 108 GLY A CA 1
ATOM 828 C C . GLY A 1 108 ? -12.235 -0.524 -4.491 1.00 87.25 108 GLY A C 1
ATOM 829 O O . GLY A 1 108 ? -12.878 -1.542 -4.234 1.00 87.25 108 GLY A O 1
ATOM 830 N N . ASN A 1 109 ? -12.110 0.485 -3.642 1.00 87.69 109 ASN A N 1
ATOM 831 C CA . ASN A 1 109 ? -12.808 0.566 -2.365 1.00 87.69 109 ASN A CA 1
ATOM 832 C C . ASN A 1 109 ? -13.634 1.859 -2.284 1.00 87.69 109 ASN A C 1
ATOM 834 O O . ASN A 1 109 ? -13.763 2.595 -3.260 1.00 87.69 109 ASN A O 1
ATOM 838 N N . ILE A 1 110 ? -14.180 2.150 -1.102 1.00 88.50 110 ILE A N 1
ATOM 839 C CA . ILE A 1 110 ? -15.026 3.326 -0.860 1.00 88.50 110 ILE A CA 1
ATOM 840 C C . ILE A 1 110 ? -14.340 4.664 -1.192 1.00 88.50 110 ILE A C 1
ATOM 842 O O . ILE A 1 110 ? -15.024 5.642 -1.477 1.00 88.50 110 ILE A O 1
ATOM 846 N N . ALA A 1 111 ? -13.001 4.710 -1.216 1.00 88.31 111 ALA A N 1
ATOM 847 C CA . ALA A 1 111 ? -12.237 5.931 -1.457 1.00 88.31 111 ALA A CA 1
ATOM 848 C C . ALA A 1 111 ? -12.566 6.599 -2.799 1.00 88.31 111 ALA A C 1
ATOM 850 O O . ALA A 1 111 ? -12.487 7.821 -2.899 1.00 88.31 111 ALA A O 1
ATOM 851 N N . ARG A 1 112 ? -12.973 5.822 -3.816 1.00 86.88 112 ARG A N 1
ATOM 852 C CA . ARG A 1 112 ? -13.344 6.371 -5.129 1.00 86.88 112 ARG A CA 1
ATOM 853 C C . ARG A 1 112 ? -14.607 7.236 -5.107 1.00 86.88 112 ARG A C 1
ATOM 855 O O . ARG A 1 112 ? -14.797 8.023 -6.021 1.00 86.88 112 ARG A O 1
ATOM 862 N N . PHE A 1 113 ? -15.453 7.073 -4.090 1.00 84.88 113 PHE A N 1
ATOM 863 C CA . PHE A 1 113 ? -16.705 7.817 -3.911 1.00 84.88 113 PHE A CA 1
ATOM 864 C C . PHE A 1 113 ? -16.552 8.988 -2.929 1.00 84.88 113 PHE A C 1
ATOM 866 O O . PHE A 1 113 ? -17.508 9.708 -2.653 1.00 84.88 113 PHE A O 1
ATOM 873 N N . ILE A 1 114 ? -15.359 9.175 -2.351 1.00 81.06 114 ILE A N 1
ATOM 874 C CA . ILE A 1 114 ? -15.084 10.338 -1.511 1.00 81.06 114 ILE A CA 1
ATOM 875 C C . ILE A 1 114 ? -14.938 11.540 -2.439 1.00 81.06 114 ILE A C 1
ATOM 877 O O . ILE A 1 114 ? -13.971 11.629 -3.199 1.00 81.06 114 ILE A O 1
ATOM 881 N N . ASN A 1 115 ? -15.893 12.466 -2.366 1.00 67.50 115 ASN A N 1
ATOM 882 C CA . ASN A 1 115 ? -15.938 13.608 -3.268 1.00 67.50 115 ASN A CA 1
ATOM 883 C C . ASN A 1 115 ? -14.651 14.436 -3.207 1.00 67.50 115 ASN A C 1
ATOM 885 O O . ASN A 1 115 ? -14.195 14.881 -2.149 1.00 67.50 115 ASN A O 1
ATOM 889 N N . GLY A 1 116 ? -14.085 14.679 -4.389 1.00 61.25 116 GLY A N 1
ATOM 890 C CA . GLY A 1 116 ? -13.043 15.670 -4.579 1.00 61.25 116 GLY A CA 1
ATOM 891 C C . GLY A 1 116 ? -13.646 17.057 -4.420 1.00 61.25 116 GLY A C 1
ATOM 892 O O . GLY A 1 116 ? -14.541 17.456 -5.161 1.00 61.25 116 GLY A O 1
ATOM 893 N N . ILE A 1 117 ? -13.162 17.819 -3.448 1.00 52.78 117 ILE A N 1
ATOM 894 C CA . ILE A 1 117 ? -13.635 19.185 -3.262 1.00 52.78 117 ILE A CA 1
ATOM 895 C C . ILE A 1 117 ? -13.187 20.034 -4.438 1.00 52.78 117 ILE A C 1
ATOM 897 O O . ILE A 1 117 ? -12.011 20.048 -4.808 1.00 52.78 117 ILE A O 1
ATOM 901 N N . ASN A 1 118 ? -14.138 20.772 -5.005 1.00 50.69 118 ASN A N 1
ATOM 902 C CA . ASN A 1 118 ? -13.866 21.736 -6.054 1.00 50.69 118 ASN A CA 1
ATOM 903 C C . ASN A 1 118 ? -12.904 22.818 -5.532 1.00 50.69 118 ASN A C 1
ATOM 905 O O . ASN A 1 118 ? -13.299 23.760 -4.843 1.00 50.69 118 ASN A O 1
ATOM 909 N N . ASN A 1 119 ? -11.626 22.687 -5.886 1.00 50.31 119 ASN A N 1
ATOM 910 C CA . ASN A 1 119 ? -10.561 23.600 -5.473 1.00 50.31 119 ASN A CA 1
ATOM 911 C C . ASN A 1 119 ? -10.637 24.984 -6.148 1.00 50.31 119 ASN A C 1
ATOM 913 O O . ASN A 1 119 ? -9.863 25.876 -5.788 1.00 50.31 119 ASN A O 1
ATOM 917 N N . HIS A 1 120 ? -11.545 25.177 -7.114 1.00 52.22 120 HIS A N 1
ATOM 918 C CA . HIS A 1 120 ? -11.656 26.403 -7.906 1.00 52.22 120 HIS A CA 1
ATOM 919 C C . HIS A 1 120 ? -12.587 27.460 -7.300 1.00 52.22 120 HIS A C 1
ATOM 921 O O . HIS A 1 120 ? -12.523 28.613 -7.726 1.00 52.22 120 HIS A O 1
ATOM 927 N N . SER A 1 121 ? -13.409 27.125 -6.296 1.00 52.34 121 SER A N 1
ATOM 928 C CA . SER A 1 121 ? -14.256 28.106 -5.604 1.00 52.34 121 SER A CA 1
ATOM 929 C C . SER A 1 121 ? -13.799 28.343 -4.151 1.00 52.34 121 SER A C 1
ATOM 931 O O . SER A 1 121 ? -13.437 27.396 -3.444 1.00 52.34 121 SER A O 1
ATOM 933 N N . PRO A 1 122 ? -13.823 29.598 -3.657 1.00 60.81 122 PRO A N 1
ATOM 934 C CA . PRO A 1 122 ? -13.527 29.905 -2.254 1.00 60.81 122 PRO A CA 1
ATOM 935 C C . PRO A 1 122 ? -14.436 29.161 -1.265 1.00 60.81 122 PRO A C 1
ATOM 937 O O . PRO A 1 122 ? -13.993 28.803 -0.176 1.00 60.81 122 PRO A O 1
ATOM 940 N N . ASP A 1 123 ? -15.688 28.900 -1.647 1.00 61.19 123 ASP A N 1
ATOM 941 C CA . ASP A 1 123 ? -16.643 28.158 -0.820 1.00 61.19 123 ASP A CA 1
ATOM 942 C C . ASP A 1 123 ? -16.409 26.644 -0.848 1.00 61.19 123 ASP A C 1
ATOM 944 O O . ASP A 1 123 ? -16.673 25.980 0.151 1.00 61.19 123 ASP A O 1
ATOM 948 N N . GLY A 1 124 ? -15.835 26.101 -1.928 1.00 60.00 124 GLY A N 1
ATOM 949 C CA . GLY A 1 124 ? -15.377 24.712 -1.984 1.00 60.00 124 GLY A CA 1
ATOM 950 C C . GLY A 1 124 ? -14.303 24.440 -0.933 1.00 60.00 124 GLY A C 1
ATOM 951 O O . GLY A 1 124 ? -14.437 23.511 -0.143 1.00 60.00 124 GLY A O 1
ATOM 952 N N . LYS A 1 125 ? -13.305 25.327 -0.810 1.00 60.38 125 LYS A N 1
ATOM 953 C CA . LYS A 1 125 ? -12.239 25.197 0.204 1.00 60.38 125 LYS A CA 1
ATOM 954 C C . LYS A 1 125 ? -12.756 25.175 1.645 1.00 60.38 125 LYS A C 1
ATOM 956 O O . LYS A 1 125 ? -12.173 24.493 2.480 1.00 60.38 125 LYS A O 1
ATOM 961 N N . LYS A 1 126 ? -13.855 25.877 1.947 1.00 67.62 126 LYS A N 1
ATOM 962 C CA . LYS A 1 126 ? -14.477 25.858 3.287 1.00 67.62 126 LYS A CA 1
ATOM 963 C C . LYS A 1 126 ? -15.128 24.516 3.626 1.00 67.62 126 LYS A C 1
ATOM 965 O O . LYS A 1 126 ? -15.318 24.226 4.800 1.00 67.62 126 LYS A O 1
ATOM 970 N N . LYS A 1 127 ? -15.473 23.710 2.618 1.00 67.81 127 LYS A N 1
ATOM 971 C CA . LYS A 1 127 ? -16.056 22.375 2.792 1.00 67.81 127 LYS A CA 1
ATOM 972 C C . LYS A 1 127 ? -14.990 21.283 2.967 1.00 67.81 127 LYS A C 1
ATOM 974 O O . LYS A 1 127 ? -15.349 20.122 3.128 1.00 67.81 127 LYS A O 1
ATOM 979 N N . GLN A 1 128 ? -13.695 21.633 2.949 1.00 68.12 128 GLN A N 1
ATOM 980 C CA . GLN A 1 128 ? -12.604 20.669 3.092 1.00 68.12 128 GLN A CA 1
ATOM 981 C C . GLN A 1 128 ? -12.427 20.162 4.510 1.00 68.12 128 GLN A C 1
ATOM 983 O O . GLN A 1 128 ? -11.947 20.867 5.388 1.00 68.12 128 GLN A O 1
ATOM 988 N N . ASN A 1 129 ? -12.781 18.892 4.682 1.00 73.00 129 ASN A N 1
ATOM 989 C CA . ASN A 1 129 ? -12.659 18.122 5.911 1.00 73.00 129 ASN A CA 1
ATOM 990 C C . ASN A 1 129 ? -11.691 16.931 5.781 1.00 73.00 129 ASN A C 1
ATOM 992 O O . ASN A 1 129 ? -11.334 16.344 6.794 1.00 73.00 129 ASN A O 1
ATOM 996 N N . LEU A 1 130 ? -11.240 16.594 4.565 1.00 76.62 130 LEU A N 1
ATOM 997 C CA . LEU A 1 130 ? -10.287 15.517 4.290 1.00 76.62 130 LEU A CA 1
ATOM 998 C C . LEU A 1 130 ? -9.113 16.001 3.433 1.00 76.62 130 LEU A C 1
ATOM 1000 O O . LEU A 1 130 ? -9.230 16.923 2.617 1.00 76.62 130 LEU A O 1
ATOM 1004 N N . LYS A 1 131 ? -7.966 15.332 3.583 1.00 78.38 131 LYS A N 1
ATOM 1005 C CA . LYS A 1 131 ? -6.769 15.571 2.774 1.00 78.38 131 LYS A CA 1
ATOM 1006 C C . LYS A 1 131 ? -6.216 14.250 2.254 1.00 78.38 131 LYS A C 1
ATOM 1008 O O . LYS A 1 131 ? -5.796 13.401 3.033 1.00 78.38 131 LYS A O 1
ATOM 1013 N N . CYS A 1 132 ? -6.164 14.108 0.933 1.00 81.06 132 CYS A N 1
ATOM 1014 C CA . CYS A 1 132 ? -5.437 13.016 0.299 1.00 81.06 132 CYS A CA 1
ATOM 1015 C C . CYS A 1 132 ? -3.937 13.330 0.310 1.00 81.06 132 CYS A C 1
ATOM 1017 O O . CYS A 1 132 ? -3.512 14.421 -0.080 1.00 81.06 132 CYS A O 1
ATOM 1019 N N . VAL A 1 133 ? -3.133 12.377 0.768 1.00 82.62 133 VAL A N 1
ATOM 1020 C CA . VAL A 1 133 ? -1.681 12.503 0.916 1.00 82.62 133 VAL A CA 1
ATOM 1021 C C . VAL A 1 133 ? -1.012 11.229 0.422 1.00 82.62 133 VAL A C 1
ATOM 1023 O O . VAL A 1 133 ? -1.551 10.137 0.572 1.00 82.62 133 VAL A O 1
ATOM 1026 N N . ARG A 1 134 ? 0.166 11.375 -0.187 1.00 87.00 134 ARG A N 1
ATOM 1027 C CA . ARG A 1 134 ? 0.966 10.254 -0.690 1.00 87.00 134 ARG A CA 1
ATOM 1028 C C . ARG A 1 134 ? 2.165 10.071 0.222 1.00 87.00 134 ARG A C 1
ATOM 1030 O O . ARG A 1 134 ? 2.853 11.044 0.525 1.00 87.00 134 ARG A O 1
ATOM 1037 N N . PHE A 1 135 ? 2.394 8.841 0.657 1.00 87.75 135 PHE A N 1
ATOM 1038 C CA . PHE A 1 135 ? 3.511 8.491 1.521 1.00 87.75 135 PHE A CA 1
ATOM 1039 C C . PHE A 1 135 ? 4.274 7.300 0.961 1.00 87.75 135 PHE A C 1
ATOM 1041 O O . PHE A 1 135 ? 3.688 6.356 0.432 1.00 87.75 135 PHE A O 1
ATOM 1048 N N . ASN A 1 136 ? 5.586 7.312 1.168 1.00 89.31 136 ASN A N 1
ATOM 1049 C CA . ASN A 1 136 ? 6.397 6.115 1.082 1.00 89.31 136 ASN A CA 1
ATOM 1050 C C . ASN A 1 136 ? 6.211 5.304 2.376 1.00 89.31 136 ASN A C 1
ATOM 1052 O O . ASN A 1 136 ? 6.749 5.668 3.421 1.00 89.31 136 ASN A O 1
ATOM 1056 N N . VAL A 1 137 ? 5.445 4.215 2.293 1.00 79.31 137 VAL A N 1
ATOM 1057 C CA . VAL A 1 137 ? 5.080 3.345 3.431 1.00 79.31 137 VAL A CA 1
ATOM 1058 C C . VAL A 1 137 ? 6.217 2.384 3.832 1.00 79.31 137 VAL A C 1
ATOM 1060 O O . VAL A 1 137 ? 6.130 1.711 4.850 1.00 79.31 137 VAL A O 1
ATOM 1063 N N . ASN A 1 138 ? 7.330 2.362 3.091 1.00 69.12 138 ASN A N 1
ATOM 1064 C CA . ASN A 1 138 ? 8.470 1.472 3.328 1.00 69.12 138 ASN A CA 1
ATOM 1065 C C . ASN A 1 138 ? 9.777 2.260 3.481 1.00 69.12 138 ASN A C 1
ATOM 1067 O O . ASN A 1 138 ? 10.783 1.909 2.870 1.00 69.12 138 ASN A O 1
ATOM 1071 N N . GLY A 1 139 ? 9.763 3.350 4.250 1.00 52.78 139 GLY A N 1
ATOM 1072 C CA . GLY A 1 139 ? 10.916 4.226 4.491 1.00 52.78 139 GLY A CA 1
ATOM 1073 C C . GLY A 1 139 ? 12.225 3.500 4.814 1.00 52.78 139 GLY A C 1
ATOM 1074 O O . GLY A 1 139 ? 12.502 3.217 5.972 1.00 52.78 139 GLY A O 1
ATOM 1075 N N . GLY A 1 140 ? 13.039 3.210 3.795 1.00 54.00 140 GLY A N 1
ATOM 1076 C CA . GLY A 1 140 ? 14.321 2.511 3.938 1.00 54.00 140 GLY A CA 1
ATOM 1077 C C . GLY A 1 140 ? 14.262 0.982 3.833 1.00 54.00 140 GLY A C 1
ATOM 1078 O O . GLY A 1 140 ? 15.276 0.331 4.086 1.00 54.00 140 GLY A O 1
ATOM 1079 N N . ALA A 1 141 ? 13.113 0.404 3.466 1.00 58.47 141 ALA A N 1
ATOM 1080 C CA . ALA A 1 141 ? 12.982 -1.024 3.217 1.00 58.47 141 ALA A CA 1
ATOM 1081 C C . ALA A 1 141 ? 13.465 -1.371 1.796 1.00 58.47 141 ALA A C 1
ATOM 1083 O O . ALA A 1 141 ? 12.789 -1.104 0.802 1.00 58.47 141 ALA A O 1
ATOM 1084 N N . GLU A 1 142 ? 14.648 -1.969 1.704 1.00 70.12 142 GLU A N 1
ATOM 1085 C CA . GLU A 1 142 ? 15.150 -2.607 0.490 1.00 70.12 142 GLU A CA 1
ATOM 1086 C C . GLU A 1 142 ? 14.415 -3.934 0.334 1.00 70.12 142 GLU A C 1
ATOM 1088 O O . GLU A 1 142 ? 14.513 -4.785 1.212 1.00 70.12 142 GLU A O 1
ATOM 1093 N N . ILE A 1 143 ? 13.648 -4.099 -0.747 1.00 78.19 143 ILE A N 1
ATOM 1094 C CA . ILE A 1 143 ? 12.908 -5.332 -1.029 1.00 78.19 143 ILE A CA 1
ATOM 1095 C C . ILE A 1 143 ? 13.372 -5.872 -2.373 1.00 78.19 143 ILE A C 1
ATOM 1097 O O . ILE A 1 143 ? 13.248 -5.199 -3.398 1.00 78.19 143 ILE A O 1
ATOM 1101 N N . VAL A 1 144 ? 13.874 -7.099 -2.366 1.00 79.88 144 VAL A N 1
ATOM 1102 C CA . VAL A 1 144 ? 14.230 -7.847 -3.568 1.00 79.88 144 VAL A CA 1
ATOM 1103 C C . VAL A 1 144 ? 13.261 -9.002 -3.778 1.00 79.88 144 VAL A C 1
ATOM 1105 O O . VAL A 1 144 ? 12.749 -9.587 -2.821 1.00 79.88 144 VAL A O 1
ATOM 1108 N N . TYR A 1 145 ? 13.025 -9.336 -5.043 1.00 82.19 145 TYR A N 1
ATOM 1109 C CA . TYR A 1 145 ? 12.104 -10.393 -5.447 1.00 82.19 145 TYR A CA 1
ATOM 1110 C C . TYR A 1 145 ? 12.803 -11.403 -6.355 1.00 82.19 145 TYR A C 1
ATOM 1112 O O . TYR A 1 145 ? 13.662 -11.039 -7.159 1.00 82.19 145 TYR A O 1
ATOM 1120 N N . GLY A 1 146 ? 12.357 -12.657 -6.286 1.00 80.69 146 GLY A N 1
ATOM 1121 C CA . GLY A 1 146 ? 12.853 -13.753 -7.120 1.00 80.69 146 GLY A CA 1
ATOM 1122 C C . GLY A 1 146 ? 14.049 -14.495 -6.517 1.00 80.69 146 GLY A C 1
ATOM 1123 O O . GLY A 1 146 ? 14.911 -13.906 -5.874 1.00 80.69 146 GLY A O 1
ATOM 1124 N N . ALA A 1 147 ? 14.105 -15.810 -6.751 1.00 79.69 147 ALA A N 1
ATOM 1125 C CA . ALA A 1 147 ? 14.985 -16.730 -6.025 1.00 79.69 147 ALA A CA 1
ATOM 1126 C C . ALA A 1 147 ? 16.476 -16.355 -6.061 1.00 79.69 147 ALA A C 1
ATOM 1128 O O . ALA A 1 147 ? 17.121 -16.357 -5.015 1.00 79.69 147 ALA A O 1
ATOM 1129 N N . GLU A 1 148 ? 17.006 -16.008 -7.236 1.00 84.06 148 GLU A N 1
ATOM 1130 C CA . GLU A 1 148 ? 18.418 -15.632 -7.410 1.00 84.06 148 GLU A CA 1
ATOM 1131 C C . GLU A 1 148 ? 18.764 -14.345 -6.653 1.00 84.06 148 GLU A C 1
ATOM 1133 O O . GLU A 1 148 ? 19.741 -14.293 -5.907 1.00 84.06 148 GLU A O 1
ATOM 1138 N N . GLU A 1 149 ? 17.927 -13.316 -6.793 1.00 83.00 149 GLU A N 1
ATOM 1139 C CA . GLU A 1 149 ? 18.177 -12.007 -6.195 1.00 83.00 149 GLU A CA 1
ATOM 1140 C C . GLU A 1 149 ? 17.969 -12.032 -4.677 1.00 83.00 149 GLU A C 1
ATOM 1142 O O . GLU A 1 149 ? 18.785 -11.509 -3.921 1.00 83.00 149 GLU A O 1
ATOM 1147 N N . CYS A 1 150 ? 16.928 -12.726 -4.212 1.00 82.00 150 CYS A N 1
ATOM 1148 C CA . CYS A 1 150 ? 16.699 -13.001 -2.799 1.00 82.00 150 CYS A CA 1
ATOM 1149 C C . CYS A 1 150 ? 17.867 -13.766 -2.167 1.00 82.00 150 CYS A C 1
ATOM 1151 O O . CYS A 1 150 ? 18.276 -13.441 -1.050 1.00 82.00 150 CYS A O 1
ATOM 1153 N N . HIS A 1 151 ? 18.420 -14.759 -2.874 1.00 81.06 151 HIS A N 1
ATOM 1154 C CA . HIS A 1 151 ? 19.592 -15.496 -2.416 1.00 81.06 151 HIS A CA 1
ATOM 1155 C C . HIS A 1 151 ? 20.809 -14.572 -2.332 1.00 81.06 151 HIS A C 1
ATOM 1157 O O . HIS A 1 151 ? 21.403 -14.462 -1.261 1.00 81.06 151 HIS A O 1
ATOM 1163 N N . ARG A 1 152 ? 21.140 -13.838 -3.401 1.00 83.94 152 ARG A N 1
ATOM 1164 C CA . ARG A 1 152 ? 22.262 -12.885 -3.419 1.00 83.94 152 ARG A CA 1
ATOM 1165 C C . ARG A 1 152 ? 22.165 -11.862 -2.283 1.00 83.94 152 ARG A C 1
ATOM 1167 O O . ARG A 1 152 ? 23.109 -11.720 -1.509 1.00 83.94 152 ARG A O 1
ATOM 1174 N N . HIS A 1 153 ? 21.001 -11.237 -2.125 1.00 82.94 153 HIS A N 1
ATOM 1175 C CA . HIS A 1 153 ? 20.750 -10.243 -1.083 1.00 82.94 153 HIS A CA 1
ATOM 1176 C C . HIS A 1 153 ? 20.848 -10.835 0.332 1.00 82.94 153 HIS A C 1
ATOM 1178 O O . HIS A 1 153 ? 21.358 -10.190 1.245 1.00 82.94 153 HIS A O 1
ATOM 1184 N N . SER A 1 154 ? 20.426 -12.091 0.528 1.00 76.12 154 SER A N 1
ATOM 1185 C CA . SER A 1 154 ? 20.590 -12.779 1.816 1.00 76.12 154 SER A CA 1
ATOM 1186 C C . SER A 1 154 ? 22.060 -13.056 2.164 1.00 76.12 154 SER A C 1
ATOM 1188 O O . SER A 1 154 ? 22.439 -12.963 3.330 1.00 76.12 154 SER A O 1
ATOM 1190 N N . ILE A 1 155 ? 22.903 -13.349 1.167 1.00 80.88 155 ILE A N 1
ATOM 1191 C CA . ILE A 1 155 ? 24.340 -13.581 1.361 1.00 80.88 155 ILE A CA 1
ATOM 1192 C C . ILE A 1 155 ? 25.058 -12.279 1.722 1.00 80.88 155 ILE A C 1
ATOM 1194 O O . ILE A 1 155 ? 25.866 -12.274 2.649 1.00 80.88 155 ILE A O 1
ATOM 1198 N N . GLU A 1 156 ? 24.744 -11.187 1.023 1.00 82.75 156 GLU A N 1
ATOM 1199 C CA . GLU A 1 156 ? 25.276 -9.849 1.316 1.00 82.75 156 GLU A CA 1
ATOM 1200 C C . GLU A 1 156 ? 24.896 -9.401 2.726 1.00 82.75 156 GLU A C 1
ATOM 1202 O O . GLU A 1 156 ? 25.747 -8.940 3.481 1.00 82.75 156 GLU A O 1
ATOM 1207 N N . LEU A 1 157 ? 23.642 -9.625 3.126 1.00 76.62 157 LEU A N 1
ATOM 1208 C CA . LEU A 1 157 ? 23.186 -9.363 4.486 1.00 76.62 157 LEU A CA 1
ATOM 1209 C C . LEU A 1 157 ? 23.991 -10.143 5.536 1.00 76.62 157 LEU A C 1
ATOM 1211 O O . LEU A 1 157 ? 24.404 -9.571 6.543 1.00 76.62 157 LEU A O 1
ATOM 1215 N N . LEU A 1 158 ? 24.201 -11.447 5.326 1.00 74.56 158 LEU A N 1
ATOM 1216 C CA . LEU A 1 158 ? 24.987 -12.269 6.251 1.00 74.56 158 LEU A CA 1
ATOM 1217 C C . LEU A 1 158 ? 26.432 -11.767 6.345 1.00 74.56 158 LEU A C 1
ATOM 1219 O O . LEU A 1 158 ? 26.975 -11.699 7.444 1.00 74.56 158 LEU A O 1
ATOM 1223 N N . GLU A 1 159 ? 27.029 -11.386 5.216 1.00 79.50 159 GLU A N 1
ATOM 1224 C CA . GLU A 1 159 ? 28.381 -10.833 5.153 1.00 79.50 159 GLU A CA 1
ATOM 1225 C C . GLU A 1 159 ? 28.500 -9.491 5.883 1.00 79.50 159 GLU A C 1
ATOM 1227 O O . GLU A 1 159 ? 29.396 -9.340 6.712 1.00 79.50 159 GLU A O 1
ATOM 1232 N N . GLU A 1 160 ? 27.574 -8.554 5.653 1.00 72.56 160 GLU A N 1
ATOM 1233 C CA . GLU A 1 160 ? 27.529 -7.265 6.359 1.00 72.56 160 GLU A CA 1
ATOM 1234 C C . GLU A 1 160 ? 27.403 -7.440 7.880 1.00 72.56 160 GLU A C 1
ATOM 1236 O O . GLU A 1 160 ? 28.006 -6.695 8.649 1.00 72.56 160 GLU A O 1
ATOM 1241 N N . LEU A 1 161 ? 26.632 -8.435 8.323 1.00 67.50 161 LEU A N 1
ATOM 1242 C CA . LEU A 1 161 ? 26.424 -8.738 9.740 1.00 67.50 161 LEU A CA 1
ATOM 1243 C C . LEU A 1 161 ? 27.541 -9.606 10.352 1.00 67.50 161 LEU A C 1
ATOM 1245 O O . LEU A 1 161 ? 27.478 -9.936 11.537 1.00 67.50 161 LEU A O 1
ATOM 1249 N N . GLY A 1 162 ? 28.553 -10.002 9.572 1.00 69.00 162 GLY A N 1
ATOM 1250 C CA . GLY A 1 162 ? 29.661 -10.846 10.031 1.00 69.00 162 GLY A CA 1
ATOM 1251 C C . GLY A 1 162 ? 29.291 -12.317 10.266 1.00 69.00 162 GLY A C 1
ATOM 1252 O O . GLY A 1 162 ? 30.051 -13.053 10.901 1.00 69.00 162 GLY A O 1
ATOM 1253 N N . PHE A 1 163 ? 28.142 -12.773 9.761 1.00 63.34 163 PHE A N 1
ATOM 1254 C CA . PHE A 1 163 ? 27.727 -14.171 9.831 1.00 63.34 163 PHE A CA 1
ATOM 1255 C C . PHE A 1 163 ? 28.312 -14.995 8.671 1.00 63.34 163 PHE A C 1
ATOM 1257 O O . PHE A 1 163 ? 28.445 -14.513 7.544 1.00 63.34 163 PHE A O 1
ATOM 1264 N N . PRO A 1 164 ? 28.622 -16.288 8.887 1.00 67.69 164 PRO A N 1
ATOM 1265 C CA . PRO A 1 164 ? 29.003 -17.168 7.792 1.00 67.69 164 PRO A CA 1
ATOM 1266 C C . PRO A 1 164 ? 27.874 -17.288 6.757 1.00 67.69 164 PRO A C 1
ATOM 1268 O O . PRO A 1 164 ? 26.736 -17.615 7.097 1.00 67.69 164 PRO A O 1
ATOM 1271 N N . LYS A 1 165 ? 28.221 -17.119 5.476 1.00 64.38 165 LYS A N 1
ATOM 1272 C CA . LYS A 1 165 ? 27.308 -17.082 4.312 1.00 64.38 165 LYS A CA 1
ATOM 1273 C C . LYS A 1 165 ? 26.377 -18.300 4.158 1.00 64.38 165 LYS A C 1
ATOM 1275 O O . LYS A 1 165 ? 25.448 -18.262 3.370 1.00 64.38 165 LYS A O 1
ATOM 1280 N N . GLY A 1 166 ? 26.617 -19.390 4.887 1.00 63.03 166 GLY A N 1
ATOM 1281 C CA . GLY A 1 166 ? 25.821 -20.617 4.812 1.00 63.03 166 GLY A CA 1
ATOM 1282 C C . GLY A 1 166 ? 24.976 -20.939 6.053 1.00 63.03 166 GLY A C 1
ATOM 1283 O O . GLY A 1 166 ? 24.383 -22.020 6.113 1.00 63.03 166 GLY A O 1
ATOM 1284 N N . VAL A 1 167 ? 24.929 -20.056 7.059 1.00 58.81 167 VAL A N 1
ATOM 1285 C CA . VAL A 1 167 ? 24.212 -20.322 8.324 1.00 58.81 167 VAL A CA 1
ATOM 1286 C C . VAL A 1 167 ? 22.710 -20.527 8.119 1.00 58.81 167 VAL A C 1
ATOM 1288 O O . VAL A 1 167 ? 22.102 -21.324 8.833 1.00 58.81 167 VAL A O 1
ATOM 1291 N N . LEU A 1 168 ? 22.113 -19.870 7.122 1.00 58.84 168 LEU A N 1
ATOM 1292 C CA . LEU A 1 168 ? 20.683 -19.963 6.839 1.00 58.84 168 LEU A CA 1
ATOM 1293 C C . LEU A 1 168 ? 20.439 -20.720 5.522 1.00 58.84 168 LEU A C 1
ATOM 1295 O O . LEU A 1 168 ? 20.722 -20.182 4.452 1.00 58.84 168 LEU A O 1
ATOM 1299 N N . PRO A 1 169 ? 19.902 -21.956 5.546 1.00 56.69 169 PRO A N 1
ATOM 1300 C CA . PRO A 1 169 ? 19.564 -22.685 4.327 1.00 56.69 169 PRO A CA 1
ATOM 1301 C C . PRO A 1 169 ? 18.216 -22.215 3.772 1.00 56.69 169 PRO A C 1
ATOM 1303 O O . PRO A 1 169 ? 17.181 -22.864 3.943 1.00 56.69 169 PRO A O 1
ATOM 1306 N N . LEU A 1 170 ? 18.221 -21.068 3.104 1.00 65.69 170 LEU A N 1
ATOM 1307 C CA . LEU A 1 170 ? 17.021 -20.488 2.518 1.00 65.69 170 LEU A CA 1
ATOM 1308 C C . LEU A 1 170 ? 16.912 -20.938 1.060 1.00 65.69 170 LEU A C 1
ATOM 1310 O O . LEU A 1 170 ? 17.748 -20.610 0.224 1.00 65.69 170 LEU A O 1
ATOM 1314 N N . GLN A 1 171 ? 15.898 -21.747 0.765 1.00 65.44 171 GLN A N 1
ATOM 1315 C CA . GLN A 1 171 ? 15.557 -22.170 -0.597 1.00 65.44 171 GLN A CA 1
ATOM 1316 C C . GLN A 1 171 ? 14.219 -21.570 -0.995 1.00 65.44 171 GLN A C 1
ATOM 1318 O O . GLN A 1 171 ? 13.385 -21.302 -0.129 1.00 65.44 171 GLN A O 1
ATOM 1323 N N . ASP A 1 172 ? 14.006 -21.427 -2.301 1.00 72.38 172 ASP A N 1
ATOM 1324 C CA . ASP A 1 172 ? 12.713 -21.045 -2.869 1.00 72.38 172 ASP A CA 1
ATOM 1325 C C . ASP A 1 172 ? 12.199 -19.693 -2.333 1.00 72.38 172 ASP A C 1
ATOM 1327 O O . ASP A 1 172 ? 11.000 -19.532 -2.103 1.00 72.38 172 ASP A O 1
ATOM 1331 N N . LEU A 1 173 ? 13.103 -18.736 -2.083 1.00 75.06 173 LEU A N 1
ATOM 1332 C CA . LEU A 1 173 ? 12.734 -17.382 -1.668 1.00 75.06 173 LEU A CA 1
ATOM 1333 C C . LEU A 1 173 ? 12.029 -16.652 -2.817 1.00 75.06 173 LEU A C 1
ATOM 1335 O O . LEU A 1 173 ? 12.503 -16.652 -3.951 1.00 75.06 173 LEU A O 1
ATOM 1339 N N . GLU A 1 174 ? 10.901 -16.025 -2.512 1.00 79.88 174 GLU A N 1
ATOM 1340 C CA . GLU A 1 174 ? 10.174 -15.157 -3.443 1.00 79.88 174 GLU A CA 1
ATOM 1341 C C . GLU A 1 174 ? 10.398 -13.679 -3.140 1.00 79.88 174 GLU A C 1
ATOM 1343 O O . GLU A 1 174 ? 10.330 -12.854 -4.050 1.00 79.88 174 GLU A O 1
ATOM 1348 N N . GLU A 1 175 ? 10.665 -13.358 -1.876 1.00 80.94 175 GLU A N 1
ATOM 1349 C CA . GLU A 1 175 ? 10.833 -11.995 -1.394 1.00 80.94 175 GLU A CA 1
ATOM 1350 C C . GLU A 1 175 ? 11.823 -11.986 -0.227 1.00 80.94 175 GLU A C 1
ATOM 1352 O O . GLU A 1 175 ? 11.712 -12.800 0.693 1.00 80.94 175 GLU A O 1
ATOM 1357 N N . CYS A 1 176 ? 12.771 -11.056 -0.252 1.00 80.69 176 CYS A N 1
ATOM 1358 C CA . CYS A 1 176 ? 13.587 -10.699 0.903 1.00 80.69 176 CYS A CA 1
ATOM 1359 C C . CYS A 1 176 ? 13.477 -9.200 1.086 1.00 80.69 176 CYS A C 1
ATOM 1361 O O . CYS A 1 176 ? 13.633 -8.463 0.114 1.00 80.69 176 CYS A O 1
ATOM 1363 N N . GLY A 1 177 ? 13.266 -8.756 2.315 1.00 75.06 177 GLY A N 1
ATOM 1364 C CA . GLY A 1 177 ? 13.323 -7.342 2.611 1.00 75.06 177 GLY A CA 1
ATOM 1365 C C . GLY A 1 177 ? 14.107 -7.034 3.865 1.00 75.06 177 GLY A C 1
ATOM 1366 O O . GLY A 1 177 ? 14.223 -7.860 4.773 1.00 75.06 177 GLY A O 1
ATOM 1367 N N . ARG A 1 178 ? 14.669 -5.831 3.895 1.00 73.12 178 ARG A N 1
ATOM 1368 C CA . ARG A 1 178 ? 15.404 -5.308 5.037 1.00 73.12 178 ARG A CA 1
ATOM 1369 C C . ARG A 1 178 ? 15.208 -3.815 5.173 1.00 73.12 178 ARG A C 1
ATOM 1371 O O . ARG A 1 178 ? 15.317 -3.087 4.197 1.00 73.12 178 ARG A O 1
ATOM 1378 N N . VAL A 1 179 ? 15.055 -3.354 6.405 1.00 64.75 179 VAL A N 1
ATOM 1379 C CA . VAL A 1 179 ? 15.159 -1.940 6.765 1.00 64.75 179 VAL A CA 1
ATOM 1380 C C . VAL A 1 179 ? 16.554 -1.692 7.340 1.00 64.75 179 VAL A C 1
ATOM 1382 O O . VAL A 1 179 ? 16.869 -2.183 8.425 1.00 64.75 179 VAL A O 1
ATOM 1385 N N . ARG A 1 180 ? 17.424 -0.964 6.619 1.00 64.88 180 ARG A N 1
ATOM 1386 C CA . ARG A 1 180 ? 18.825 -0.750 7.053 1.00 64.88 180 ARG A CA 1
ATOM 1387 C C . ARG A 1 180 ? 18.931 -0.043 8.402 1.00 64.88 180 ARG A C 1
ATOM 1389 O O . ARG A 1 180 ? 19.770 -0.429 9.207 1.00 64.88 180 ARG A O 1
ATOM 1396 N N . GLU A 1 181 ? 18.077 0.948 8.642 1.00 52.81 181 GLU A N 1
ATOM 1397 C CA . GLU A 1 181 ? 18.109 1.784 9.847 1.00 52.81 181 GLU A CA 1
ATOM 1398 C C . GLU A 1 181 ? 17.786 0.999 11.127 1.00 52.81 181 GLU A C 1
ATOM 1400 O O . GLU A 1 181 ? 18.407 1.217 12.161 1.00 52.81 181 GLU A O 1
ATOM 1405 N N . THR A 1 182 ? 16.853 0.046 11.057 1.00 54.78 182 THR A N 1
ATOM 1406 C CA . THR A 1 182 ? 16.419 -0.743 12.223 1.00 54.78 182 THR A CA 1
ATOM 1407 C C . THR A 1 182 ? 17.064 -2.124 12.294 1.00 54.78 182 THR A C 1
ATOM 1409 O O . THR A 1 182 ? 16.959 -2.800 13.314 1.00 54.78 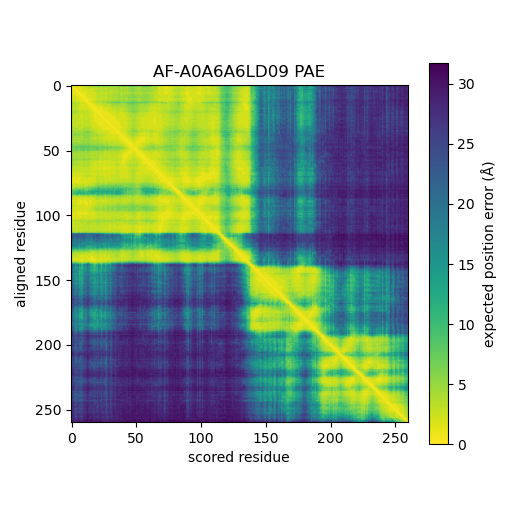182 THR A O 1
ATOM 1412 N N . GLY A 1 183 ? 17.685 -2.582 11.204 1.00 58.16 183 GLY A N 1
ATOM 1413 C CA . GLY A 1 183 ? 18.170 -3.954 11.069 1.00 58.16 183 GLY A CA 1
ATOM 1414 C C . GLY A 1 183 ? 17.056 -4.998 10.921 1.00 58.16 183 GLY A C 1
ATOM 1415 O O . GLY A 1 183 ? 17.356 -6.189 10.916 1.00 58.16 183 GLY A O 1
ATOM 1416 N N . PHE A 1 184 ? 15.787 -4.589 10.787 1.00 55.81 184 PHE A N 1
ATOM 1417 C CA . PHE A 1 184 ? 14.673 -5.516 10.584 1.00 55.81 184 PHE A CA 1
ATOM 1418 C C . PHE A 1 184 ? 14.795 -6.209 9.225 1.00 55.81 184 PHE A C 1
ATOM 1420 O O . PHE A 1 184 ? 14.958 -5.536 8.209 1.00 55.81 184 PHE A O 1
ATOM 1427 N N . VAL A 1 185 ? 14.704 -7.540 9.201 1.00 67.62 185 VAL A N 1
ATOM 1428 C CA . VAL A 1 185 ? 14.835 -8.375 7.997 1.00 67.62 185 VAL A CA 1
ATOM 1429 C C . VAL A 1 185 ? 13.676 -9.361 7.948 1.00 67.62 185 VAL A C 1
ATOM 1431 O O . VAL A 1 185 ? 13.345 -9.980 8.958 1.00 67.62 185 VAL A O 1
ATOM 1434 N N . TRP A 1 186 ? 13.103 -9.565 6.765 1.00 74.31 186 TRP A N 1
ATOM 1435 C CA . TRP A 1 186 ? 12.133 -10.626 6.511 1.00 74.31 186 TRP A CA 1
ATOM 1436 C C . TRP A 1 186 ? 12.442 -11.368 5.214 1.00 74.31 186 TRP A C 1
ATOM 1438 O O . TRP A 1 186 ? 13.083 -10.853 4.298 1.00 74.31 186 TRP A O 1
ATOM 1448 N N . MET A 1 187 ? 11.985 -12.616 5.149 1.00 75.62 187 MET A N 1
ATOM 1449 C CA . MET A 1 187 ? 12.201 -13.515 4.021 1.00 75.62 187 MET A CA 1
ATOM 1450 C C . MET A 1 187 ? 10.943 -14.356 3.816 1.00 75.62 187 MET A C 1
ATOM 1452 O O . MET A 1 187 ? 10.425 -14.948 4.763 1.00 75.62 187 MET A O 1
ATOM 1456 N N . LYS A 1 188 ? 10.449 -14.417 2.581 1.00 71.31 188 LYS A N 1
ATOM 1457 C CA . LYS A 1 188 ? 9.253 -15.167 2.190 1.00 71.31 188 LYS A CA 1
ATOM 1458 C C . LYS A 1 188 ? 9.642 -16.298 1.248 1.00 71.31 188 LYS A C 1
ATOM 1460 O O . LYS A 1 188 ? 10.303 -16.064 0.240 1.00 71.31 188 LYS A O 1
ATOM 1465 N N . GLN A 1 189 ? 9.201 -17.516 1.553 1.00 73.06 189 GLN A N 1
ATOM 1466 C CA . GLN A 1 189 ? 9.398 -18.696 0.705 1.00 73.06 189 GLN A CA 1
ATOM 1467 C C . GLN A 1 189 ? 8.128 -19.032 -0.083 1.00 73.06 189 GLN A C 1
ATOM 1469 O O . GLN A 1 189 ? 7.022 -18.877 0.434 1.00 73.06 189 GLN A O 1
ATOM 1474 N N . LYS A 1 190 ? 8.298 -19.588 -1.287 1.00 67.06 190 LYS A N 1
ATOM 1475 C CA . LYS A 1 190 ? 7.226 -20.057 -2.183 1.00 67.06 190 LYS A CA 1
ATOM 1476 C C . LYS A 1 190 ? 6.287 -21.075 -1.533 1.00 67.06 190 LYS A C 1
ATOM 1478 O O . LYS A 1 190 ? 5.090 -21.094 -1.801 1.00 67.06 190 LYS A O 1
ATOM 1483 N N . ALA A 1 191 ? 6.830 -21.937 -0.675 1.00 63.66 191 ALA A N 1
ATOM 1484 C CA . ALA A 1 191 ? 6.051 -22.849 0.148 1.00 63.66 191 ALA A CA 1
ATOM 1485 C C . ALA A 1 191 ? 6.742 -23.041 1.506 1.00 63.66 191 ALA A C 1
ATOM 1487 O O . ALA A 1 191 ? 7.919 -23.417 1.540 1.00 63.66 191 ALA A O 1
ATOM 1488 N N . PRO A 1 192 ? 6.046 -22.832 2.637 1.00 55.66 192 PRO A N 1
ATOM 1489 C CA . PRO A 1 192 ? 6.629 -23.076 3.945 1.00 55.66 192 PRO A CA 1
ATOM 1490 C C . PRO A 1 192 ? 6.865 -24.580 4.128 1.00 55.66 192 PRO A C 1
ATOM 1492 O O . PRO A 1 192 ? 5.918 -25.356 4.268 1.00 55.66 192 PRO A O 1
ATOM 1495 N N . LYS A 1 193 ? 8.131 -25.014 4.193 1.00 61.97 193 LYS A N 1
ATOM 1496 C CA . LYS A 1 193 ? 8.481 -26.343 4.724 1.00 61.97 193 LYS A CA 1
ATOM 1497 C C . LYS A 1 193 ? 8.357 -26.285 6.245 1.00 61.97 193 LYS A C 1
ATOM 1499 O O . LYS A 1 193 ? 9.349 -26.163 6.963 1.00 61.97 193 LYS A O 1
ATOM 1504 N N . LYS A 1 194 ? 7.110 -26.301 6.731 1.00 60.31 194 LYS A N 1
ATOM 1505 C CA . LYS A 1 194 ? 6.809 -26.268 8.166 1.00 60.31 194 LYS A CA 1
ATOM 1506 C C . LYS A 1 194 ? 7.627 -27.354 8.863 1.00 60.31 194 LYS A C 1
ATOM 1508 O O . LYS A 1 194 ? 7.692 -28.485 8.384 1.00 60.31 194 LYS A O 1
ATOM 1513 N N . PHE A 1 195 ? 8.265 -26.986 9.973 1.00 68.50 195 PHE A N 1
ATOM 1514 C CA . PHE A 1 195 ? 8.950 -27.921 10.864 1.00 68.50 195 PHE A CA 1
ATOM 1515 C C . PHE A 1 195 ? 10.172 -28.648 10.280 1.00 68.50 195 PHE A C 1
ATOM 1517 O O . PHE A 1 195 ? 10.608 -29.632 10.873 1.00 68.50 195 PHE A O 1
ATOM 1524 N N . LYS A 1 196 ? 10.755 -28.214 9.150 1.00 73.81 196 LYS A N 1
ATOM 1525 C CA . LYS A 1 196 ? 11.919 -28.907 8.572 1.00 73.81 196 LYS A CA 1
ATOM 1526 C C . LYS A 1 196 ? 12.866 -27.999 7.787 1.00 73.81 196 LYS A C 1
ATOM 1528 O O . LYS A 1 196 ? 12.525 -27.506 6.717 1.00 73.81 196 LYS A O 1
ATOM 1533 N N . MET A 1 197 ? 14.104 -27.895 8.261 1.00 71.94 197 MET A N 1
ATOM 1534 C CA 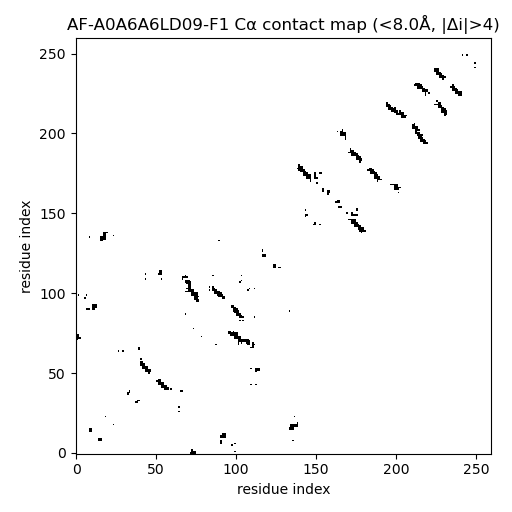. MET A 1 197 ? 15.234 -27.250 7.591 1.00 71.94 197 MET A CA 1
ATOM 1535 C C . MET A 1 197 ? 16.246 -28.304 7.132 1.00 71.94 197 MET A C 1
ATOM 1537 O O . MET A 1 197 ? 16.599 -29.207 7.887 1.00 71.94 197 MET A O 1
ATOM 1541 N N . LYS A 1 198 ? 16.723 -28.204 5.887 1.00 73.69 198 LYS A N 1
ATOM 1542 C CA . LYS A 1 198 ? 17.702 -29.124 5.276 1.00 73.69 198 LYS A CA 1
ATOM 1543 C C . LYS A 1 198 ? 18.865 -28.343 4.679 1.00 73.69 198 LYS A C 1
ATOM 1545 O O . LYS A 1 198 ? 18.687 -27.194 4.305 1.00 73.69 198 LYS A O 1
ATOM 1550 N N . LYS A 1 199 ? 20.011 -29.005 4.498 1.00 70.44 199 LYS A N 1
ATOM 1551 C CA . LYS A 1 199 ? 21.271 -28.411 4.015 1.00 70.44 199 LYS A CA 1
ATOM 1552 C C . LYS A 1 199 ? 21.768 -27.257 4.899 1.00 70.44 199 LYS A C 1
ATOM 1554 O O . LYS A 1 199 ? 22.369 -26.319 4.391 1.00 70.44 199 LYS A O 1
ATOM 1559 N N . MET A 1 200 ? 21.514 -27.326 6.208 1.00 69.44 200 MET A N 1
ATOM 1560 C CA . MET A 1 200 ? 22.094 -26.383 7.169 1.00 69.44 200 MET A CA 1
ATOM 1561 C C . MET A 1 200 ? 23.623 -26.448 7.094 1.00 69.44 200 MET A C 1
ATOM 1563 O O . MET A 1 200 ? 24.195 -27.533 6.964 1.00 69.44 200 MET A O 1
ATOM 1567 N N . THR A 1 201 ? 24.285 -25.297 7.175 1.00 62.69 201 THR A N 1
ATOM 1568 C CA . THR A 1 201 ? 25.748 -25.226 7.262 1.00 62.69 201 THR A CA 1
ATOM 1569 C C . THR A 1 201 ? 26.157 -24.232 8.354 1.00 62.69 201 THR A C 1
ATOM 1571 O O . THR A 1 201 ? 25.310 -23.566 8.941 1.00 62.69 201 THR A O 1
ATOM 1574 N N . GLY A 1 202 ? 27.435 -24.194 8.741 1.00 65.62 202 GLY A N 1
ATOM 1575 C CA . GLY A 1 202 ? 27.920 -23.336 9.837 1.00 65.62 202 GLY A CA 1
ATOM 1576 C C . GLY A 1 202 ? 27.614 -23.841 11.257 1.00 65.62 202 GLY A C 1
ATOM 1577 O O . GLY A 1 202 ? 28.335 -23.492 12.187 1.00 65.62 202 GLY A O 1
ATOM 1578 N N . ILE A 1 203 ? 26.633 -24.732 11.430 1.00 72.69 203 ILE A N 1
ATOM 1579 C CA . ILE A 1 203 ? 26.300 -25.360 12.717 1.00 72.69 203 ILE A CA 1
ATOM 1580 C C . ILE A 1 203 ? 27.071 -26.678 12.869 1.00 72.69 203 ILE A C 1
ATOM 1582 O O . ILE A 1 203 ? 26.967 -27.573 12.026 1.00 72.69 203 ILE A O 1
ATOM 1586 N N . LYS A 1 204 ? 27.825 -26.828 13.966 1.00 75.00 204 LYS A N 1
ATOM 1587 C CA . LYS A 1 204 ? 28.538 -28.068 14.312 1.00 75.00 204 LYS A CA 1
ATOM 1588 C C . LYS A 1 204 ? 28.122 -28.571 15.693 1.00 75.00 204 LYS A C 1
ATOM 1590 O O . LYS A 1 204 ? 28.008 -27.799 16.636 1.00 75.00 204 LYS A O 1
ATOM 1595 N N . SER A 1 205 ? 27.944 -29.882 15.819 1.00 77.75 205 SER A N 1
ATOM 1596 C CA . SER A 1 205 ? 27.743 -30.580 17.088 1.00 77.75 205 SER A CA 1
ATOM 1597 C C . SER A 1 205 ? 29.050 -31.230 17.529 1.00 77.75 205 SER A C 1
ATOM 1599 O O . SER A 1 205 ? 29.708 -31.901 16.732 1.00 77.75 205 SER A O 1
ATOM 1601 N N . LYS A 1 206 ? 29.423 -31.073 18.801 1.00 78.19 206 LYS A N 1
ATOM 1602 C CA . LYS A 1 206 ? 30.546 -31.811 19.384 1.00 78.19 206 LYS A CA 1
ATOM 1603 C C . LYS A 1 206 ? 30.093 -33.237 19.707 1.00 78.19 206 LYS A C 1
ATOM 1605 O O . LYS A 1 206 ? 29.255 -33.447 20.585 1.00 78.19 206 LYS A O 1
ATOM 1610 N N . GLN A 1 207 ? 30.635 -34.223 19.002 1.00 72.44 207 GLN A N 1
ATOM 1611 C CA . GLN A 1 207 ? 30.378 -35.645 19.224 1.00 72.44 207 GLN A CA 1
ATOM 1612 C C . GLN A 1 207 ? 31.712 -36.377 19.347 1.00 72.44 207 GLN A C 1
ATOM 1614 O O . GLN A 1 207 ? 32.548 -36.248 18.463 1.00 72.44 207 GLN A O 1
ATOM 1619 N N . MET A 1 208 ? 31.915 -37.126 20.439 1.00 63.62 208 MET A N 1
ATOM 1620 C CA . MET A 1 208 ? 33.114 -37.954 20.661 1.00 63.62 208 MET A CA 1
ATOM 1621 C C . MET A 1 208 ? 34.424 -37.240 20.273 1.00 63.62 208 MET A C 1
ATOM 1623 O O . MET A 1 208 ? 35.168 -37.698 19.415 1.00 63.62 208 MET A O 1
ATOM 1627 N N . PHE A 1 209 ? 34.669 -36.075 20.883 1.00 76.44 209 PHE A N 1
ATOM 1628 C CA . PHE A 1 209 ? 35.841 -35.211 20.652 1.00 76.44 209 PHE A CA 1
ATOM 1629 C C . PHE A 1 209 ? 35.979 -34.577 19.249 1.00 76.44 209 PHE A C 1
ATOM 1631 O O . PHE A 1 209 ? 36.884 -33.770 19.051 1.00 76.44 209 PHE A O 1
ATOM 1638 N N . LEU A 1 210 ? 35.056 -34.829 18.316 1.00 76.06 210 LEU A N 1
ATOM 1639 C CA . LEU A 1 210 ? 35.032 -34.254 16.965 1.00 76.06 210 LEU A CA 1
ATOM 1640 C C . LEU A 1 210 ? 33.879 -33.253 16.789 1.00 76.06 210 LEU A C 1
ATOM 1642 O O . LEU A 1 210 ? 32.800 -33.404 17.363 1.00 76.06 210 LEU A O 1
ATOM 1646 N N . TRP A 1 211 ? 34.088 -32.229 15.960 1.00 76.75 211 TRP A N 1
ATOM 1647 C CA . TRP A 1 211 ? 33.044 -31.281 15.558 1.00 76.75 211 TRP A CA 1
ATOM 1648 C C . TRP A 1 211 ? 32.409 -31.730 14.245 1.00 76.75 211 TRP A C 1
ATOM 1650 O O . TRP A 1 211 ? 32.988 -31.548 13.174 1.00 76.75 211 TRP A O 1
ATOM 1660 N N . VAL A 1 212 ? 31.210 -32.298 14.326 1.00 82.06 212 VAL A N 1
ATOM 1661 C CA . VAL A 1 212 ? 30.481 -32.833 13.172 1.00 82.06 212 VAL A CA 1
ATOM 1662 C C . VAL A 1 212 ? 29.436 -31.810 12.714 1.00 82.06 212 VAL A C 1
ATOM 1664 O O . VAL A 1 212 ? 28.674 -31.324 13.552 1.00 82.06 212 VAL A O 1
ATOM 1667 N N . PRO A 1 213 ? 29.364 -31.450 11.420 1.00 77.06 213 PRO A N 1
ATOM 1668 C CA . PRO A 1 213 ? 28.347 -30.524 10.927 1.00 77.06 213 PRO A CA 1
ATOM 1669 C C . PRO A 1 213 ? 26.935 -31.101 11.085 1.00 77.06 213 PRO A C 1
ATOM 1671 O O . PRO A 1 213 ? 26.722 -32.308 10.955 1.00 77.06 213 PRO A O 1
ATOM 1674 N N . ILE A 1 214 ? 25.965 -30.229 11.343 1.00 81.44 214 ILE A N 1
ATOM 1675 C CA . ILE A 1 214 ? 24.540 -30.567 11.343 1.00 81.44 214 ILE A CA 1
ATOM 1676 C C . ILE A 1 214 ? 23.939 -30.072 10.029 1.00 81.44 214 ILE A C 1
ATOM 1678 O O . ILE A 1 214 ? 24.100 -28.903 9.697 1.00 81.44 214 ILE A O 1
ATOM 1682 N N . ILE A 1 215 ? 23.241 -30.946 9.299 1.00 81.25 215 ILE A N 1
ATOM 1683 C CA . ILE A 1 215 ? 22.698 -30.637 7.964 1.00 81.25 215 ILE A CA 1
ATOM 1684 C C . ILE A 1 215 ? 21.173 -30.591 7.903 1.00 81.25 215 ILE A C 1
ATOM 1686 O O . ILE A 1 215 ? 20.623 -30.049 6.948 1.00 81.25 215 ILE A O 1
ATOM 1690 N N . GLU A 1 216 ? 20.468 -31.151 8.882 1.00 84.31 216 GLU A N 1
ATOM 1691 C CA . GLU A 1 216 ? 19.003 -31.111 8.936 1.00 84.31 216 GLU A CA 1
ATOM 1692 C C . GLU A 1 216 ? 18.533 -30.875 10.373 1.00 84.31 216 GLU A C 1
ATOM 1694 O O . GLU A 1 216 ? 19.085 -31.450 11.310 1.00 84.31 216 GLU A O 1
ATOM 1699 N N . MET A 1 217 ? 17.528 -30.013 10.523 1.00 83.38 217 MET A N 1
ATOM 1700 C CA . MET A 1 217 ? 16.765 -29.793 11.749 1.00 83.38 217 MET A CA 1
ATOM 1701 C C . MET A 1 217 ? 15.294 -30.004 11.418 1.00 83.38 217 MET A C 1
ATOM 1703 O O . MET A 1 217 ? 14.792 -29.443 10.446 1.00 83.38 217 MET A O 1
ATOM 1707 N N . SER A 1 218 ? 14.584 -30.793 12.209 1.00 84.44 218 SER A N 1
ATOM 1708 C CA . SER A 1 218 ? 13.157 -31.012 12.008 1.00 84.44 218 SER A CA 1
ATOM 1709 C C . SER A 1 218 ? 12.404 -31.223 13.309 1.00 84.44 218 SER A C 1
ATOM 1711 O O . SER A 1 218 ? 12.957 -31.718 14.282 1.00 84.44 218 SER A O 1
ATOM 1713 N N . ILE A 1 219 ? 11.119 -30.905 13.307 1.00 81.44 219 ILE A N 1
ATOM 1714 C CA . ILE A 1 219 ? 10.165 -31.326 14.328 1.00 81.44 219 ILE A CA 1
ATOM 1715 C C . ILE A 1 219 ? 9.292 -32.371 13.631 1.00 81.44 219 ILE A C 1
ATOM 1717 O O . ILE A 1 219 ? 8.509 -32.036 12.749 1.00 81.44 219 ILE A O 1
ATOM 1721 N N . GLU A 1 220 ? 9.537 -33.652 13.919 1.00 70.75 220 GLU A N 1
ATOM 1722 C CA . GLU A 1 220 ? 8.880 -34.767 13.214 1.00 70.75 220 GLU A CA 1
ATOM 1723 C C . GLU A 1 220 ? 7.401 -34.889 13.613 1.00 70.75 220 GLU A C 1
ATOM 1725 O O . GLU A 1 220 ? 6.554 -35.124 12.756 1.00 70.75 220 GLU A O 1
ATOM 1730 N N . ASP A 1 221 ? 7.099 -34.638 14.889 1.00 76.19 221 ASP A N 1
ATOM 1731 C CA . ASP A 1 221 ? 5.747 -34.565 15.442 1.00 76.19 221 ASP A CA 1
ATOM 1732 C C . ASP A 1 221 ? 5.613 -33.290 16.302 1.00 76.19 221 ASP A C 1
ATOM 1734 O O . ASP A 1 221 ? 6.308 -33.172 17.319 1.00 76.19 221 ASP A O 1
ATOM 1738 N N . PRO A 1 222 ? 4.750 -32.323 15.936 1.00 68.00 222 PRO A N 1
ATOM 1739 C CA . PRO A 1 222 ? 4.501 -31.121 16.733 1.00 68.00 222 PRO A CA 1
ATOM 1740 C C . PRO A 1 222 ? 4.059 -31.405 18.179 1.00 68.00 222 PRO A C 1
ATOM 1742 O O . PRO A 1 222 ? 4.389 -30.624 19.073 1.00 68.00 222 PRO A O 1
ATOM 1745 N N . ALA A 1 223 ? 3.380 -32.529 18.439 1.00 71.88 223 ALA A N 1
ATOM 1746 C CA . ALA A 1 223 ? 2.965 -32.924 19.786 1.00 71.88 223 ALA A CA 1
ATOM 1747 C C . ALA A 1 223 ? 4.141 -33.423 20.643 1.00 71.88 223 ALA A C 1
ATOM 1749 O O . ALA A 1 223 ? 4.132 -33.270 21.866 1.00 71.88 223 ALA A O 1
ATOM 1750 N N . SER A 1 224 ? 5.199 -33.944 20.012 1.00 72.25 224 SER A N 1
ATOM 1751 C CA . SER A 1 224 ? 6.375 -34.485 20.707 1.00 72.25 224 SER A CA 1
ATOM 1752 C C . SER A 1 224 ? 7.185 -33.436 21.478 1.00 72.25 224 SER A C 1
ATOM 1754 O O . SER A 1 224 ? 8.014 -33.802 22.316 1.00 72.25 224 SER A O 1
ATOM 1756 N N . LYS A 1 225 ? 6.981 -32.136 21.193 1.00 79.12 225 LYS A N 1
ATOM 1757 C CA . LYS A 1 225 ? 7.723 -30.998 21.772 1.00 79.12 225 LYS A CA 1
ATOM 1758 C C . LYS A 1 225 ? 9.255 -31.170 21.694 1.00 79.12 225 LYS A C 1
ATOM 1760 O O . LYS A 1 225 ? 9.983 -30.655 22.550 1.00 79.12 225 LYS A O 1
ATOM 1765 N N . LYS A 1 226 ? 9.759 -31.884 20.678 1.00 83.06 226 LYS A N 1
ATOM 1766 C CA . LYS A 1 226 ? 11.187 -32.173 20.462 1.00 83.06 226 LYS A CA 1
ATOM 1767 C C . LYS A 1 226 ? 11.668 -31.694 19.096 1.00 83.06 226 LYS A C 1
ATOM 1769 O O . LYS A 1 226 ? 10.966 -31.784 18.096 1.00 83.06 226 LYS A O 1
ATOM 1774 N N . ILE A 1 227 ? 12.910 -31.230 19.063 1.00 84.44 227 ILE A N 1
ATOM 1775 C CA . ILE A 1 227 ? 13.630 -30.817 17.862 1.00 84.44 227 ILE A CA 1
ATOM 1776 C C . ILE A 1 227 ? 14.690 -31.874 17.550 1.00 84.44 227 ILE A C 1
ATOM 1778 O O . ILE A 1 227 ? 15.513 -32.199 18.403 1.00 84.44 227 ILE A O 1
ATOM 1782 N N . HIS A 1 228 ? 14.666 -32.406 16.332 1.00 86.50 228 HIS A N 1
ATOM 1783 C CA . HIS A 1 228 ? 15.569 -33.432 15.818 1.00 86.50 228 HIS A CA 1
ATOM 1784 C C . HIS A 1 228 ? 16.646 -32.790 14.942 1.00 86.50 228 HIS A C 1
ATOM 1786 O O . HIS A 1 228 ? 16.327 -32.020 14.044 1.00 86.50 228 HIS A O 1
ATOM 1792 N N . PHE A 1 229 ? 17.909 -33.147 15.155 1.00 86.19 229 PHE A N 1
ATOM 1793 C CA . PHE A 1 229 ? 19.062 -32.672 14.389 1.00 86.19 229 PHE A CA 1
ATOM 1794 C C . PHE A 1 229 ? 19.805 -33.855 13.780 1.00 86.19 229 PHE A C 1
ATOM 1796 O O . PHE A 1 229 ? 20.138 -34.788 14.507 1.00 86.19 229 PHE A O 1
ATOM 1803 N N . LYS A 1 230 ? 20.104 -33.816 12.478 1.00 87.50 230 LYS A N 1
ATOM 1804 C CA . LYS A 1 230 ? 20.810 -34.889 11.757 1.00 87.50 230 LYS A CA 1
ATOM 1805 C C . LYS A 1 230 ? 22.158 -34.428 11.214 1.00 87.50 230 LYS A C 1
ATOM 1807 O O . LYS A 1 230 ? 22.284 -33.334 10.658 1.00 87.50 230 LYS A O 1
ATOM 1812 N N . THR A 1 231 ? 23.155 -35.296 11.346 1.00 84.75 231 THR A N 1
ATOM 1813 C CA . THR A 1 231 ? 24.480 -35.144 10.728 1.00 84.75 231 THR A CA 1
ATOM 1814 C C . THR A 1 231 ? 24.503 -35.763 9.319 1.00 84.75 231 THR A C 1
ATOM 1816 O O . THR A 1 231 ? 23.626 -36.569 8.994 1.00 84.75 231 THR A O 1
ATOM 1819 N N . PRO A 1 232 ? 25.505 -35.449 8.467 1.00 80.94 232 PRO A N 1
ATOM 1820 C CA . PRO A 1 232 ? 25.665 -36.080 7.150 1.00 80.94 232 PRO A CA 1
ATOM 1821 C C . PRO A 1 232 ? 25.753 -37.605 7.187 1.00 80.94 232 PRO A C 1
ATOM 1823 O O . PRO A 1 232 ? 25.395 -38.265 6.221 1.00 80.94 232 PRO A O 1
ATOM 1826 N N . MET A 1 233 ? 26.208 -38.162 8.311 1.00 78.75 233 MET A N 1
ATOM 1827 C CA . MET A 1 233 ? 26.357 -39.604 8.514 1.00 78.75 233 MET A CA 1
ATOM 1828 C C . MET A 1 233 ? 25.039 -40.284 8.925 1.00 78.75 233 MET A C 1
ATOM 1830 O O . MET A 1 233 ? 25.047 -41.444 9.318 1.00 78.75 233 MET A O 1
ATOM 1834 N N . GLY A 1 234 ? 23.912 -39.564 8.895 1.00 74.56 234 GLY A N 1
ATOM 1835 C CA . GLY A 1 234 ? 22.588 -40.094 9.234 1.00 74.56 234 GLY A CA 1
ATOM 1836 C C . GLY A 1 234 ? 22.311 -40.220 10.736 1.00 74.56 234 GLY A C 1
ATOM 1837 O O . GLY A 1 234 ? 21.209 -40.607 11.116 1.00 74.56 234 GLY A O 1
ATOM 1838 N N . ILE A 1 235 ? 23.265 -39.857 11.601 1.00 79.62 235 ILE A N 1
ATOM 1839 C CA . ILE A 1 235 ? 23.088 -39.895 13.057 1.00 79.62 235 ILE A CA 1
ATOM 1840 C C . ILE A 1 235 ? 22.248 -38.689 13.487 1.00 79.62 235 ILE A C 1
ATOM 1842 O O . ILE A 1 235 ? 22.643 -37.535 13.288 1.00 79.62 235 ILE A O 1
ATOM 1846 N N . GLY A 1 236 ? 21.089 -38.969 14.084 1.00 80.38 236 GLY A N 1
ATOM 1847 C CA . GLY A 1 236 ? 20.166 -37.973 14.620 1.00 80.38 236 GLY A CA 1
ATOM 1848 C C . GLY A 1 236 ? 20.245 -37.843 16.144 1.00 80.38 236 GLY A C 1
ATOM 1849 O O . GLY A 1 236 ? 20.422 -38.841 16.839 1.00 80.38 236 GLY A O 1
ATOM 1850 N N . LYS A 1 237 ? 20.080 -36.630 16.679 1.00 83.88 237 LYS A N 1
ATOM 1851 C CA . LYS A 1 237 ? 19.824 -36.381 18.109 1.00 83.88 237 LYS A CA 1
ATOM 1852 C C . LYS A 1 237 ? 18.589 -35.510 18.279 1.00 83.88 237 LYS A C 1
ATOM 1854 O O . LYS A 1 237 ? 18.404 -34.566 17.515 1.00 83.88 237 LYS A O 1
ATOM 1859 N N . SER A 1 238 ? 17.795 -35.795 19.305 1.00 87.00 238 SER A N 1
ATOM 1860 C CA . SER A 1 238 ? 16.597 -35.022 19.629 1.00 87.00 238 SER A CA 1
ATOM 1861 C C . SER A 1 238 ? 16.750 -34.325 20.969 1.00 87.00 238 SER A C 1
ATOM 1863 O O . SER A 1 238 ? 17.217 -34.924 21.935 1.00 87.00 238 SER A O 1
ATOM 1865 N N . PHE A 1 239 ? 16.312 -33.076 21.028 1.00 84.19 239 PHE A N 1
ATOM 1866 C CA . PHE A 1 239 ? 16.338 -32.250 22.228 1.00 84.19 239 PHE A CA 1
ATOM 1867 C C . PHE A 1 239 ? 14.940 -31.680 22.476 1.00 84.19 239 PHE A C 1
ATOM 1869 O O . PHE A 1 239 ? 14.235 -31.375 21.511 1.00 84.19 239 PHE A O 1
ATOM 1876 N N . PRO A 1 240 ? 14.496 -31.543 23.735 1.00 84.88 240 PRO A N 1
ATOM 1877 C CA . PRO A 1 240 ? 13.229 -30.880 24.016 1.00 84.88 240 PRO A CA 1
ATOM 1878 C C . PRO A 1 240 ? 13.307 -29.412 23.578 1.00 84.88 240 PRO A C 1
ATOM 1880 O O . PRO A 1 240 ? 14.359 -28.789 23.704 1.00 84.88 240 PRO A O 1
ATOM 1883 N N . ILE A 1 241 ? 12.199 -28.841 23.098 1.00 77.94 241 ILE A N 1
ATOM 1884 C CA . ILE A 1 241 ? 12.142 -27.419 22.696 1.00 77.94 241 ILE A CA 1
ATOM 1885 C C . ILE A 1 241 ? 12.599 -26.509 23.848 1.00 77.94 241 ILE A C 1
ATOM 1887 O O . ILE A 1 241 ? 13.283 -25.517 23.623 1.00 77.94 241 ILE A O 1
ATOM 1891 N N . THR A 1 242 ? 12.300 -26.894 25.092 1.00 79.44 242 THR A N 1
ATOM 1892 C CA . THR A 1 242 ? 12.705 -26.165 26.302 1.00 79.44 242 THR A CA 1
ATOM 1893 C C . THR A 1 242 ? 14.218 -26.054 26.488 1.00 79.44 242 THR A C 1
ATOM 1895 O O . THR A 1 242 ? 14.661 -25.157 27.198 1.00 79.44 242 THR A O 1
ATOM 1898 N N . ALA A 1 243 ? 15.025 -26.910 25.850 1.00 79.00 243 ALA A N 1
ATOM 1899 C CA . ALA A 1 243 ? 16.485 -26.787 25.873 1.00 79.00 243 ALA A CA 1
ATOM 1900 C C . ALA A 1 243 ? 16.996 -25.561 25.096 1.00 79.00 243 ALA A C 1
ATOM 1902 O O . ALA A 1 243 ? 18.141 -25.165 25.289 1.00 79.00 243 ALA A O 1
ATOM 1903 N N . PHE A 1 244 ? 16.160 -24.976 24.234 1.00 77.94 244 PHE A N 1
ATOM 1904 C CA . PHE A 1 244 ? 16.484 -23.806 23.414 1.00 77.94 244 PHE A CA 1
ATOM 1905 C C . PHE A 1 244 ? 15.682 -22.560 23.807 1.00 77.94 244 PHE A C 1
ATOM 1907 O O . PHE A 1 244 ? 15.772 -21.553 23.116 1.00 77.94 244 PHE A O 1
ATOM 1914 N N . MET A 1 245 ? 14.894 -22.638 24.883 1.00 74.62 245 MET A N 1
ATOM 1915 C CA . MET A 1 245 ? 14.139 -21.507 25.424 1.00 74.62 245 MET A CA 1
ATOM 1916 C C . MET A 1 245 ? 15.000 -20.696 26.395 1.00 74.62 245 MET A C 1
ATOM 1918 O O . MET A 1 245 ? 15.834 -21.266 27.113 1.00 74.62 245 MET A O 1
ATOM 1922 N N . THR A 1 246 ? 14.763 -19.389 26.456 1.00 71.88 246 THR A N 1
ATOM 1923 C CA . THR A 1 246 ? 15.296 -18.521 27.514 1.00 71.88 246 THR A CA 1
ATOM 1924 C C . THR A 1 246 ? 14.655 -18.867 28.861 1.00 71.88 246 THR A C 1
ATOM 1926 O O . THR A 1 246 ? 13.650 -19.581 28.935 1.00 71.88 246 THR A O 1
ATOM 1929 N N . ASP A 1 247 ? 15.240 -18.399 29.963 1.00 78.06 247 ASP A N 1
ATOM 1930 C CA . ASP A 1 247 ? 14.674 -18.676 31.287 1.00 78.06 247 ASP A CA 1
ATOM 1931 C C . ASP A 1 247 ? 13.329 -17.961 31.504 1.00 78.06 247 ASP A C 1
ATOM 1933 O O . ASP A 1 247 ? 12.440 -18.528 32.137 1.00 78.06 247 ASP A O 1
ATOM 1937 N N . GLU A 1 248 ? 13.132 -16.793 30.888 1.00 74.62 248 GLU A N 1
ATOM 1938 C CA . GLU A 1 248 ? 11.852 -16.069 30.857 1.00 74.62 248 GLU A CA 1
ATOM 1939 C C . GLU A 1 248 ? 10.768 -16.871 30.116 1.00 74.62 248 GLU A C 1
ATOM 1941 O O . GLU A 1 248 ? 9.682 -17.101 30.650 1.00 74.62 248 GLU A O 1
ATOM 1946 N N . GLU A 1 249 ? 11.086 -17.399 28.929 1.00 70.62 249 GLU A N 1
ATOM 1947 C CA . GLU A 1 249 ? 10.167 -18.236 28.144 1.00 70.62 249 GLU A CA 1
ATOM 1948 C C . GLU A 1 249 ? 9.789 -19.528 28.886 1.00 70.62 249 GLU A C 1
ATOM 1950 O O . GLU A 1 249 ? 8.650 -19.998 28.806 1.00 70.62 249 GLU A O 1
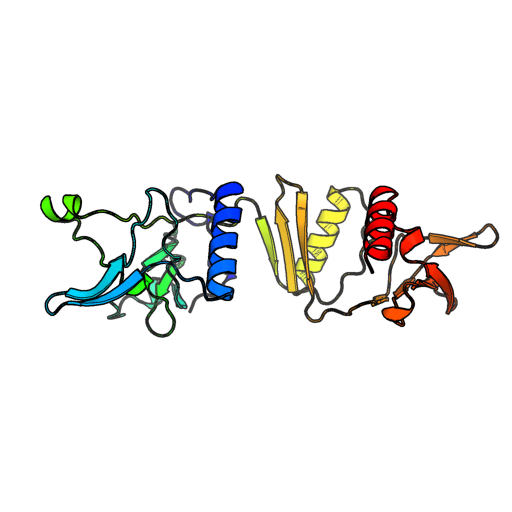ATOM 1955 N N . LYS A 1 250 ? 10.729 -20.116 29.642 1.00 75.56 250 LYS A N 1
ATOM 1956 C CA . LYS A 1 250 ? 10.448 -21.286 30.488 1.00 75.56 250 LYS A CA 1
ATOM 1957 C C . LYS A 1 250 ? 9.495 -20.942 31.628 1.00 75.56 250 LYS A C 1
ATOM 1959 O O . LYS A 1 250 ? 8.606 -21.744 31.903 1.00 75.56 250 LYS A O 1
ATOM 1964 N N . GLN A 1 251 ? 9.673 -19.793 32.282 1.00 77.06 251 GLN A N 1
ATOM 1965 C CA . GLN A 1 251 ? 8.803 -19.346 33.374 1.00 77.06 251 GLN A CA 1
ATOM 1966 C C . GLN A 1 251 ? 7.382 -19.067 32.880 1.00 77.06 251 GLN A C 1
ATOM 1968 O O . GLN A 1 251 ? 6.426 -19.564 33.472 1.00 77.06 251 GLN A O 1
ATOM 1973 N N . GLN A 1 252 ? 7.234 -18.360 31.758 1.00 72.88 252 GLN A N 1
ATOM 1974 C CA . GLN A 1 252 ? 5.925 -18.064 31.173 1.00 72.88 252 GLN A CA 1
ATOM 1975 C C . GLN A 1 252 ? 5.167 -19.345 30.802 1.00 72.88 252 GLN A C 1
ATOM 1977 O O . GLN A 1 252 ? 3.998 -19.506 31.141 1.00 72.88 252 GLN A O 1
ATOM 1982 N N . LYS A 1 253 ? 5.865 -20.320 30.213 1.00 71.88 253 LYS A N 1
ATOM 1983 C CA . LYS A 1 253 ? 5.279 -21.614 29.850 1.00 71.88 253 LYS A CA 1
ATOM 1984 C C . LYS A 1 253 ? 4.907 -22.485 31.057 1.00 71.88 253 LYS A C 1
ATOM 1986 O O . LYS A 1 253 ? 3.981 -23.288 30.968 1.00 71.88 253 LYS A O 1
ATOM 1991 N N . GLN A 1 254 ? 5.639 -22.364 32.167 1.00 74.88 254 GLN A N 1
ATOM 1992 C CA . GLN A 1 254 ? 5.284 -23.011 33.436 1.00 74.88 254 GLN A CA 1
ATOM 1993 C C . GLN A 1 254 ? 4.041 -22.366 34.056 1.00 74.88 254 GLN A C 1
ATOM 1995 O O . GLN A 1 254 ? 3.195 -23.079 34.586 1.00 74.88 254 GLN A O 1
ATOM 2000 N N . LEU A 1 255 ? 3.911 -21.041 33.941 1.00 72.69 255 LEU A N 1
ATOM 2001 C CA . LEU A 1 255 ? 2.743 -20.299 34.408 1.00 72.69 255 LEU A CA 1
ATOM 2002 C C . LEU A 1 255 ? 1.487 -20.677 33.606 1.00 72.69 255 LEU A C 1
ATOM 2004 O O . LEU A 1 255 ? 0.452 -20.970 34.195 1.00 72.69 255 LEU A O 1
ATOM 2008 N N . GLU A 1 256 ? 1.595 -20.775 32.280 1.00 73.00 256 GLU A N 1
ATOM 2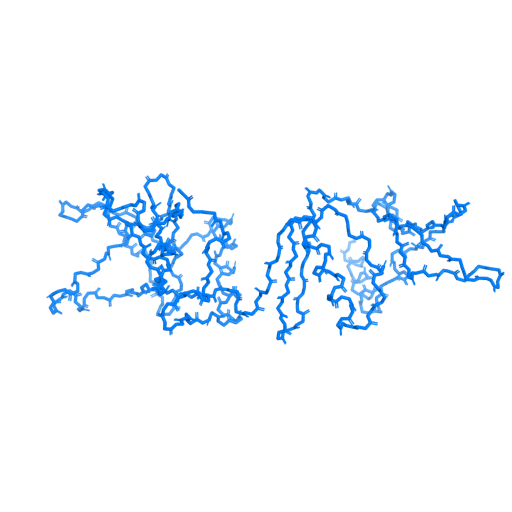009 C CA . GLU A 1 256 ? 0.504 -21.220 31.398 1.00 73.00 256 GLU A CA 1
ATOM 2010 C C . GLU A 1 256 ? 0.037 -22.649 31.723 1.00 73.00 256 GLU A C 1
ATOM 2012 O O . GLU A 1 256 ? -1.159 -22.904 31.788 1.00 73.00 256 GLU A O 1
ATOM 2017 N N . GLN A 1 257 ? 0.965 -23.566 32.019 1.00 71.31 257 GLN A N 1
ATOM 2018 C CA . GLN A 1 257 ? 0.644 -24.948 32.417 1.00 71.31 257 GLN A CA 1
ATOM 2019 C C . GLN A 1 257 ? 0.100 -25.080 33.844 1.00 71.31 257 GLN A C 1
ATOM 2021 O O . GLN A 1 257 ? -0.345 -26.160 34.215 1.00 71.31 257 GLN A O 1
ATOM 2026 N N . SER A 1 258 ? 0.171 -24.022 34.656 1.00 66.31 258 SER A N 1
ATOM 2027 C CA . SER A 1 258 ? -0.397 -24.001 36.011 1.00 66.31 258 SER A CA 1
ATOM 2028 C C . SER A 1 258 ? -1.833 -23.465 36.063 1.00 66.31 258 SER A C 1
ATOM 2030 O O . SER A 1 258 ? -2.449 -23.481 37.127 1.00 66.31 258 SER A O 1
ATOM 2032 N N . ILE A 1 259 ? -2.342 -22.972 34.927 1.00 59.47 259 ILE A N 1
ATOM 2033 C CA . ILE A 1 259 ? -3.686 -22.398 34.773 1.00 59.47 259 ILE A CA 1
ATOM 2034 C C . ILE A 1 259 ? -4.640 -23.374 34.042 1.00 59.47 259 ILE A C 1
ATOM 2036 O O . ILE A 1 259 ? -5.855 -23.194 34.120 1.00 59.47 259 ILE A O 1
ATOM 2040 N N . GLU A 1 260 ? -4.113 -24.418 33.387 1.00 45.53 260 GLU A N 1
ATOM 2041 C CA . GLU A 1 260 ? -4.865 -25.588 32.874 1.00 45.53 260 GLU A CA 1
ATOM 2042 C C . GLU A 1 260 ? -4.996 -26.701 33.925 1.00 45.53 260 GLU A C 1
ATOM 2044 O O . GLU A 1 260 ? -6.078 -27.332 33.967 1.00 45.53 260 GLU A O 1
#

Nearest PDB structures (foldseek):
  5va6-assembly2_B  TM=9.892E-01  e=6.781E-16  Ricinus communis
  5vbc-assembly2_B  TM=9.952E-01  e=6.781E-16  Ricinus communis
  5vah-assembly1_A  TM=9.938E-01  e=1.475E-15  Ricinus communis
  5vac-assembly1_A  TM=9.918E-01  e=2.846E-15  Ricinus communis
  5v2n-assembly1_A  TM=6.019E-01  e=1.947E-01  Homo sapiens

Organism: Hevea brasiliensis (NCBI:txid3981)

InterPro domains:
  IPR001214 SET domain [PS50280] (40-166)
  IPR007493 Protein of unknown function DUF538 [PF04398] (194-244)
  IPR036758 At5g01610-like superfamily [G3DSA:2.30.240.10] (192-254)
  IPR036758 At5g01610-like superfamily [SSF141562] (136-250)
  IPR046341 SET domain superfamily [G3DSA:2.170.270.10] (1-164)
  IPR046341 SET domain superfamily [SSF82199] (33-140)
  IPR053114 Histone-lysine N-methyltransferase ATXR5/ATXR6 [PTHR48442] (1-148)

Radius of gyration: 25.9 Å; Cα contacts (8 Å, |Δi|>4): 368; chains: 1; bounding box: 65×70×59 Å

Mean predicted aligned error: 15.89 Å

Foldseek 3Di:
DDDPVLLDQVQADVGFAAQDPVNLVVVVVQVVCVVVVNAQQKDFDQDPVLGTAIDGNDDDDPPDDHDDWAADKDQPVVCPVPPDPQKAWQGDGPPSRSTMIGDPPPPTDCVSRHDDQDPPDPVSVVPDPDDDGHHDSQVQKDKDADFVRQLVVQQVLCVVVVHDSQQDQDGQWGMWIARPVVRDIDTDHPDDPPFKDFQHAPDFDCDPNDTFTWGMWGDPDPVVQWIWTATPVRDIDIDHVVVVDDPVRVVVVVVVVVVD

Solvent-accessible surface area (backbone atoms only — not comparable to full-atom values): 15517 Å² total; per-residue (Å²): 117,49,58,74,86,65,74,50,59,89,48,26,60,91,61,57,54,59,46,50,72,68,56,49,51,51,52,51,49,55,50,56,32,43,77,72,69,54,62,70,59,62,41,82,42,83,40,98,87,80,39,63,34,59,46,71,74,49,94,76,65,87,93,60,87,78,74,74,84,50,39,47,46,25,38,43,73,82,48,74,87,58,86,68,89,57,61,41,83,72,39,57,29,79,53,63,86,63,12,28,27,28,38,43,84,89,42,60,54,77,50,68,31,49,74,78,70,52,80,87,41,79,70,34,58,75,68,63,86,77,80,94,80,76,62,33,82,55,70,60,50,53,71,39,62,38,47,70,51,22,48,53,52,52,37,53,51,28,52,77,71,73,42,67,70,45,54,68,57,80,66,60,30,46,33,27,36,33,26,74,92,78,66,49,71,52,76,40,51,80,65,82,61,77,53,52,48,54,70,34,31,89,45,64,46,82,50,95,98,39,79,42,53,35,27,32,42,32,38,91,45,84,86,70,50,37,41,36,37,27,30,88,86,70,56,67,51,72,43,53,53,73,80,77,48,53,73,66,58,51,50,53,54,51,54,57,64,72,74,112